Protein AF-X1P7B2-F1 (afdb_monomer_lite)

Secondary structure (DSSP, 8-state):
---EEETTEEEE--SSS-TTTT--TT---EEEETTT--EEETTT--EE-HHHHHHHTT--HHHH-SS-----S---PPPPP-HHHHHHHHHT--HHHHHHHHHTT--HHHHHHTT-EEEEETTEEEEEEEEE-TTS-EEEEEEEE-TT---S--EEEESTTPPP-EE-HHHHHS--SEEEEESSHHHHHHHHTTT--EEEETT-GGG--GGGHHHHTTSSEEEE-----

Sequence (229 aa):
ITFKEQKGELITRCLFNDCDSDSKGNEAHLYFDSETGQYHCKKCGKKGNIITLAKHFGDSTDTVGLYPRNRRGNAQKDPEFNPSLVEECCQNLPDRIRQYLNARGITDPIIEEYRLGWGKFYGRWWITIPIEDIDGNFVFFKLRRDPAVDTKKKKMTYPKGVQAQIYDWQTVQNVAHKLVVCEGELDRLLLMSKGIPAVTSTHGAMSFKKEWVKYLQKWPEVYVGYEQR

Foldseek 3Di:
DCWDDDPQKIFDADPQDNQCVVPPDPDHFWIARNPFQWIARPRPGDTDHPQVVCVVVVHDLVVRDPDNPPPPPPPPPFDDDAPVVLVVFLVAADPVVVVVLVVLQQDPVLCVVQSFGWDADPNRIFTWGFAAALVRGTDWTWTADDPVDDDPDGIDIPPPPDAKHKGCSVLLQVEDAEEEEEFDDSVCSNCVSVVHHYIYISVGDVSDDPVCVVSVVSHNYYHYDDDDD

Structure (mmCIF, N/CA/C/O backbone):
data_AF-X1P7B2-F1
#
_entry.id   AF-X1P7B2-F1
#
loop_
_atom_site.group_PDB
_atom_site.id
_atom_site.type_symbol
_atom_site.label_atom_id
_atom_site.label_alt_id
_atom_site.label_comp_id
_atom_site.label_asym_id
_atom_site.label_entity_id
_atom_site.label_seq_id
_atom_site.pdbx_PDB_ins_code
_atom_site.Cartn_x
_atom_site.Cartn_y
_atom_site.Cartn_z
_atom_site.occupancy
_atom_site.B_iso_or_equiv
_atom_site.auth_seq_id
_atom_site.auth_comp_id
_atom_site.auth_asym_id
_atom_site.auth_atom_id
_atom_site.pdbx_PDB_model_num
ATOM 1 N N . ILE A 1 1 ? 50.575 0.324 -25.317 1.00 61.97 1 ILE A N 1
ATOM 2 C CA . ILE A 1 1 ? 49.895 -0.836 -25.944 1.00 61.97 1 ILE A CA 1
ATOM 3 C C . ILE A 1 1 ? 48.712 -0.370 -26.767 1.00 61.97 1 ILE A C 1
ATOM 5 O O . ILE A 1 1 ? 48.111 0.631 -26.392 1.00 61.97 1 ILE A O 1
ATOM 9 N N . THR A 1 2 ? 48.373 -1.086 -27.839 1.00 69.69 2 THR A N 1
ATOM 10 C CA . THR A 1 2 ? 47.081 -0.916 -28.526 1.00 69.69 2 THR A CA 1
ATOM 11 C C . THR A 1 2 ? 45.971 -1.559 -27.685 1.00 69.69 2 THR A C 1
ATOM 13 O O . THR A 1 2 ? 45.001 -0.900 -27.326 1.00 69.69 2 THR A O 1
ATOM 16 N N . PHE A 1 3 ? 46.176 -2.810 -27.264 1.00 82.12 3 PHE A N 1
ATOM 17 C CA . PHE A 1 3 ? 45.427 -3.504 -26.212 1.00 82.12 3 PHE A CA 1
ATOM 18 C C . PHE A 1 3 ? 46.213 -4.751 -25.760 1.00 82.12 3 PHE A C 1
ATOM 20 O O . PHE A 1 3 ? 47.212 -5.115 -26.385 1.00 82.12 3 PHE A O 1
ATOM 27 N N . LYS A 1 4 ? 45.786 -5.386 -24.667 1.00 88.25 4 LYS A N 1
ATOM 28 C CA . LYS A 1 4 ? 46.293 -6.664 -24.152 1.00 88.25 4 LYS A CA 1
ATOM 29 C C . LYS A 1 4 ? 45.117 -7.510 -23.680 1.00 88.25 4 LYS A C 1
ATOM 31 O O . LYS A 1 4 ? 44.265 -7.000 -22.967 1.00 88.25 4 LYS A O 1
ATOM 36 N N . GLU A 1 5 ? 45.110 -8.797 -23.996 1.00 88.56 5 GLU A N 1
ATOM 37 C CA . GLU A 1 5 ? 44.146 -9.744 -23.429 1.00 88.56 5 GLU A CA 1
ATOM 38 C C . GLU A 1 5 ? 44.761 -10.514 -22.263 1.00 88.56 5 GLU A C 1
ATOM 40 O O . GLU A 1 5 ? 45.897 -10.993 -22.333 1.00 88.56 5 GLU A O 1
ATOM 45 N N . GLN A 1 6 ? 44.026 -10.620 -21.159 1.00 86.00 6 GLN A N 1
ATOM 46 C CA . GLN A 1 6 ? 44.450 -11.374 -19.990 1.00 86.00 6 GLN A CA 1
ATOM 47 C C . GLN A 1 6 ? 43.233 -11.872 -19.208 1.00 86.00 6 GLN A C 1
ATOM 49 O O . GLN A 1 6 ? 42.424 -11.076 -18.757 1.00 86.00 6 GLN A O 1
ATOM 54 N N . LYS A 1 7 ? 43.130 -13.193 -18.997 1.00 83.81 7 LYS A N 1
ATOM 55 C CA . LYS A 1 7 ? 42.098 -13.829 -18.147 1.00 83.81 7 LYS A CA 1
ATOM 56 C C . LYS A 1 7 ? 40.647 -13.425 -18.485 1.00 83.81 7 LYS A C 1
ATOM 58 O O . LYS A 1 7 ? 39.846 -13.224 -17.582 1.00 83.81 7 LYS A O 1
ATOM 63 N N . GLY A 1 8 ? 40.311 -13.318 -19.772 1.00 84.69 8 GLY A N 1
ATOM 64 C CA . GLY A 1 8 ? 38.965 -12.913 -20.202 1.00 84.69 8 GLY A CA 1
ATOM 65 C C . GLY A 1 8 ? 38.701 -11.407 -20.095 1.00 84.69 8 GLY A C 1
ATOM 66 O O . GLY A 1 8 ? 37.565 -10.974 -20.275 1.00 84.69 8 GLY A O 1
ATOM 67 N N . GLU A 1 9 ? 39.735 -10.604 -19.847 1.00 88.81 9 GLU A N 1
ATOM 68 C CA . GLU A 1 9 ? 39.664 -9.148 -19.881 1.00 88.81 9 GLU A CA 1
ATOM 69 C C . GLU A 1 9 ? 40.538 -8.578 -21.005 1.00 88.81 9 GLU A C 1
ATOM 71 O O . GLU A 1 9 ? 41.667 -9.016 -21.240 1.00 88.81 9 GLU A O 1
ATOM 76 N N . LEU A 1 10 ? 40.012 -7.560 -21.679 1.00 91.62 10 LEU A N 1
ATOM 77 C CA . LEU A 1 10 ? 40.699 -6.705 -22.638 1.00 91.62 10 LEU A CA 1
ATOM 78 C C . LEU A 1 10 ? 41.180 -5.443 -21.913 1.00 91.62 10 LEU A C 1
ATOM 80 O O . LEU A 1 10 ? 40.387 -4.672 -21.382 1.00 91.62 10 LEU A O 1
ATOM 84 N N . ILE A 1 11 ? 42.487 -5.216 -21.887 1.00 92.12 11 ILE A N 1
ATOM 85 C CA . ILE A 1 11 ? 43.132 -4.104 -21.188 1.00 92.12 11 ILE A CA 1
ATOM 86 C C . ILE A 1 11 ? 43.670 -3.121 -22.227 1.00 92.12 11 ILE A C 1
ATOM 88 O O . ILE A 1 11 ? 44.448 -3.490 -23.107 1.00 92.12 11 ILE A O 1
ATOM 92 N N . THR A 1 12 ? 43.280 -1.856 -22.131 1.00 91.50 12 THR A N 1
ATOM 93 C CA . THR A 1 12 ? 43.718 -0.791 -23.040 1.00 91.50 12 THR A CA 1
ATOM 94 C C . THR A 1 12 ? 43.927 0.524 -22.290 1.00 91.50 12 THR A C 1
ATOM 96 O O . THR A 1 12 ? 43.669 0.624 -21.086 1.00 91.50 12 THR A O 1
ATOM 99 N N . ARG A 1 13 ? 44.448 1.531 -22.994 1.00 91.31 13 ARG A N 1
ATOM 100 C CA . ARG A 1 13 ? 44.582 2.892 -22.471 1.00 91.31 13 ARG A CA 1
ATOM 101 C C . ARG A 1 13 ? 43.206 3.488 -22.203 1.00 91.31 13 ARG A C 1
ATOM 103 O O . ARG A 1 13 ? 42.228 3.192 -22.885 1.00 91.31 13 ARG A O 1
ATOM 110 N N . CYS A 1 14 ? 43.130 4.339 -21.197 1.00 90.75 14 CYS A N 1
ATOM 111 C CA . CYS A 1 14 ? 41.921 5.037 -20.829 1.00 90.75 14 CYS A CA 1
ATOM 112 C C . CYS A 1 14 ? 41.440 5.926 -21.976 1.00 90.75 14 CYS A C 1
ATOM 114 O O . CYS A 1 14 ? 42.179 6.742 -22.515 1.00 90.75 14 CYS A O 1
ATOM 116 N N . LEU A 1 15 ? 40.162 5.772 -22.308 1.00 89.81 15 LEU A N 1
ATOM 117 C CA . LEU A 1 15 ? 39.491 6.512 -23.376 1.00 89.81 15 LEU A CA 1
ATOM 118 C C . LEU A 1 15 ? 38.769 7.770 -22.861 1.00 89.81 15 LEU A C 1
ATOM 120 O O . LEU A 1 15 ? 38.163 8.505 -23.636 1.00 89.81 15 LEU A O 1
ATOM 124 N N . PHE A 1 16 ? 38.787 7.997 -21.543 1.00 88.94 16 PHE A N 1
ATOM 125 C CA . PHE A 1 16 ? 37.983 9.031 -20.882 1.00 88.94 16 PHE A CA 1
ATOM 126 C C . PHE A 1 16 ? 38.806 10.204 -20.370 1.00 88.94 16 PHE A C 1
ATOM 128 O O . PHE A 1 16 ? 38.321 11.326 -20.372 1.00 88.94 16 PHE A O 1
ATOM 135 N N . ASN A 1 17 ? 40.008 9.920 -19.880 1.00 85.50 17 ASN A N 1
ATOM 136 C CA . ASN A 1 17 ? 40.918 10.866 -19.250 1.00 85.50 17 ASN A CA 1
ATOM 137 C C . ASN A 1 17 ? 42.349 10.435 -19.573 1.00 85.50 17 ASN A C 1
ATOM 139 O O . ASN A 1 17 ? 42.584 9.275 -19.913 1.00 85.50 17 ASN A O 1
ATOM 143 N N . ASP A 1 18 ? 43.302 11.334 -19.359 1.00 85.31 18 ASP A N 1
ATOM 144 C CA . ASP A 1 18 ? 44.727 11.070 -19.548 1.00 85.31 18 ASP A CA 1
ATOM 145 C C . ASP A 1 18 ? 45.326 10.267 -18.377 1.00 85.31 18 ASP A C 1
ATOM 147 O O . ASP A 1 18 ? 46.169 10.723 -17.611 1.00 85.31 18 ASP A O 1
ATOM 151 N N . CYS A 1 19 ? 44.791 9.065 -18.158 1.00 84.81 19 CYS A N 1
ATOM 152 C CA . CYS A 1 19 ? 45.170 8.203 -17.041 1.00 84.81 19 CYS A CA 1
ATOM 153 C C . CYS A 1 19 ? 46.484 7.460 -17.266 1.00 84.81 19 CYS A C 1
ATOM 155 O O . CYS A 1 19 ? 47.052 6.966 -16.298 1.00 84.81 19 CYS A O 1
ATOM 157 N N . ASP A 1 20 ? 46.947 7.354 -18.505 1.00 82.94 20 ASP A N 1
ATOM 158 C CA . ASP A 1 20 ? 48.095 6.521 -18.857 1.00 82.94 20 ASP A CA 1
ATOM 159 C C . ASP A 1 20 ? 49.298 7.348 -19.346 1.00 82.94 20 ASP A C 1
ATOM 161 O O . ASP A 1 20 ? 50.223 6.793 -19.939 1.00 82.94 20 ASP A O 1
ATOM 165 N N . SER A 1 21 ? 49.309 8.664 -19.100 1.00 79.19 21 SER A N 1
ATOM 166 C CA . SER A 1 21 ? 50.414 9.565 -19.468 1.00 79.19 21 SER A CA 1
ATOM 167 C C . SER A 1 21 ? 51.710 9.309 -18.702 1.00 79.19 21 SER A C 1
ATOM 169 O O . SER A 1 21 ? 52.795 9.556 -19.219 1.00 79.19 21 SER A O 1
ATOM 171 N N . ASP A 1 22 ? 51.606 8.766 -17.493 1.00 81.88 22 ASP A N 1
ATOM 172 C CA . ASP A 1 22 ? 52.710 8.367 -16.614 1.00 81.88 22 ASP A CA 1
ATOM 173 C C . ASP A 1 22 ? 53.005 6.853 -16.654 1.00 81.88 22 ASP A C 1
ATOM 175 O O . ASP A 1 22 ? 53.878 6.371 -15.930 1.00 81.88 22 ASP A O 1
ATOM 179 N N . SER A 1 23 ? 52.282 6.090 -17.480 1.00 80.50 23 SER A N 1
ATOM 180 C CA . SER A 1 23 ? 52.381 4.626 -17.524 1.00 80.50 23 SER A CA 1
ATOM 181 C C . SER A 1 23 ? 53.644 4.160 -18.247 1.00 80.50 23 SER A C 1
ATOM 183 O O . SER A 1 23 ? 54.010 4.696 -19.298 1.00 80.50 23 SER A O 1
ATOM 185 N N . LYS A 1 24 ? 54.315 3.130 -17.712 1.00 78.31 24 LYS A N 1
ATOM 186 C CA . LYS A 1 24 ? 55.570 2.605 -18.274 1.00 78.31 24 LYS A CA 1
ATOM 187 C C . LYS A 1 24 ? 55.343 1.289 -19.015 1.00 78.31 24 LYS A C 1
ATOM 189 O O . LYS A 1 24 ? 54.631 0.394 -18.567 1.00 78.31 24 LYS A O 1
ATOM 194 N N . GLY A 1 25 ? 55.990 1.147 -20.171 1.00 76.38 25 GLY A N 1
ATOM 195 C CA . GLY A 1 25 ? 55.941 -0.080 -20.967 1.00 76.38 25 GLY A CA 1
ATOM 196 C C . GLY A 1 25 ? 54.523 -0.440 -21.422 1.00 76.38 25 GLY A C 1
ATOM 197 O O . GLY A 1 25 ? 53.930 0.266 -22.241 1.00 76.38 25 GLY A O 1
ATOM 198 N N . ASN A 1 26 ? 53.996 -1.555 -20.907 1.00 73.44 26 ASN A N 1
ATOM 199 C CA . ASN A 1 26 ? 52.699 -2.108 -21.309 1.00 73.44 26 ASN A CA 1
ATOM 200 C C . ASN A 1 26 ? 51.571 -1.910 -20.285 1.00 73.44 26 ASN A C 1
ATOM 202 O O . ASN A 1 26 ? 50.532 -2.565 -20.380 1.00 73.44 26 ASN A O 1
ATOM 206 N N . GLU A 1 27 ? 51.770 -1.026 -19.314 1.00 81.50 27 GLU A N 1
ATOM 207 C CA . GLU A 1 27 ? 50.758 -0.669 -18.325 1.00 81.50 27 GLU A CA 1
ATOM 208 C C . GLU A 1 27 ? 49.596 0.092 -18.969 1.00 81.50 27 GLU A C 1
ATOM 210 O O . GLU A 1 27 ? 49.793 0.990 -19.793 1.00 81.50 27 GLU A O 1
ATOM 215 N N . ALA A 1 28 ? 48.377 -0.300 -18.604 1.00 88.12 28 ALA A N 1
ATOM 216 C CA . ALA A 1 28 ? 47.167 0.431 -18.931 1.00 88.12 28 ALA A CA 1
ATOM 217 C C . ALA A 1 28 ? 46.062 0.105 -17.918 1.00 88.12 28 ALA A C 1
ATOM 219 O O . ALA A 1 28 ? 46.037 -0.990 -17.351 1.00 88.12 28 ALA A O 1
ATOM 220 N N . HIS A 1 29 ? 45.157 1.056 -17.683 1.00 90.12 29 HIS A N 1
ATOM 221 C CA . HIS A 1 29 ? 44.238 0.994 -16.541 1.00 90.12 29 HIS A CA 1
ATOM 222 C C . HIS A 1 29 ? 42.763 0.813 -16.906 1.00 90.12 29 HIS A C 1
ATOM 224 O O . HIS A 1 29 ? 41.930 0.797 -15.996 1.00 90.12 29 HIS A O 1
ATOM 230 N N . LEU A 1 30 ? 42.409 0.726 -18.193 1.00 92.69 30 LEU A N 1
ATOM 231 C CA . LEU A 1 30 ? 41.036 0.505 -18.644 1.00 92.69 30 LEU A CA 1
ATOM 232 C C . LEU A 1 30 ? 40.828 -0.962 -19.018 1.00 92.69 30 LEU A C 1
ATOM 234 O O . LEU A 1 30 ? 41.402 -1.456 -19.983 1.00 92.69 30 LEU A O 1
ATOM 238 N N . TYR A 1 31 ? 39.975 -1.627 -18.246 1.00 93.44 31 TYR A N 1
ATOM 239 C CA . TYR A 1 31 ? 39.647 -3.040 -18.388 1.00 93.44 31 TYR A CA 1
ATOM 240 C C . TYR A 1 31 ? 38.270 -3.180 -19.020 1.00 93.44 31 TYR A C 1
ATOM 242 O O . TYR A 1 31 ? 37.357 -2.441 -18.648 1.00 93.44 31 TYR A O 1
ATOM 250 N N . PHE A 1 32 ? 38.128 -4.135 -19.927 1.00 93.38 32 PHE A N 1
ATOM 251 C CA . PHE A 1 32 ? 36.892 -4.558 -20.566 1.00 93.38 32 PHE A CA 1
ATOM 252 C C . PHE A 1 32 ? 36.681 -6.042 -20.304 1.00 93.38 32 PHE A C 1
ATOM 254 O O . PHE A 1 32 ? 37.565 -6.847 -20.570 1.00 93.38 32 PHE A O 1
ATOM 261 N N . ASP A 1 33 ? 35.502 -6.412 -19.835 1.00 91.31 33 ASP A N 1
ATOM 262 C CA . ASP A 1 33 ? 35.084 -7.803 -19.739 1.00 91.31 33 ASP A CA 1
ATOM 263 C C . ASP A 1 33 ? 34.741 -8.332 -21.143 1.00 91.31 33 ASP A C 1
ATOM 265 O O . ASP A 1 33 ? 33.925 -7.735 -21.854 1.00 91.31 33 ASP A O 1
ATOM 269 N N . SER A 1 34 ? 35.394 -9.420 -21.562 1.00 85.50 34 SER A N 1
ATOM 270 C CA . SER A 1 34 ? 35.278 -9.944 -22.932 1.00 85.50 34 SER A CA 1
ATOM 271 C C . SER A 1 34 ? 33.913 -10.563 -23.253 1.00 85.50 34 SER A C 1
ATOM 273 O O . SER A 1 34 ? 33.538 -10.609 -24.423 1.00 85.50 34 SER A O 1
ATOM 275 N N . GLU A 1 35 ? 33.143 -10.988 -22.245 1.00 80.50 35 GLU A N 1
ATOM 276 C CA . GLU A 1 35 ? 31.819 -11.591 -22.444 1.00 80.50 35 GLU A CA 1
ATOM 277 C C . GLU A 1 35 ? 30.699 -10.546 -22.416 1.00 80.50 35 GLU A C 1
ATOM 279 O O . GLU A 1 35 ? 29.768 -10.570 -23.222 1.00 80.50 35 GLU A O 1
ATOM 284 N N . THR A 1 36 ? 30.765 -9.613 -21.469 1.00 82.69 36 THR A N 1
ATOM 285 C CA . THR A 1 36 ? 29.685 -8.662 -21.181 1.00 82.69 36 THR A CA 1
ATOM 286 C C . THR A 1 36 ? 29.909 -7.283 -21.797 1.00 82.69 36 THR A C 1
ATOM 288 O O . THR A 1 36 ? 28.974 -6.476 -21.842 1.00 82.69 36 THR A O 1
ATOM 291 N N . GLY A 1 37 ? 31.134 -6.976 -22.241 1.00 85.62 37 GLY A N 1
ATOM 292 C CA . GLY A 1 37 ? 31.516 -5.663 -22.767 1.00 85.62 37 GLY A CA 1
ATOM 293 C C . GLY A 1 37 ? 31.439 -4.541 -21.726 1.00 85.62 37 GLY A C 1
ATOM 294 O O . GLY A 1 37 ? 31.363 -3.361 -22.085 1.00 85.62 37 GLY A O 1
ATOM 295 N N . GLN A 1 38 ? 31.389 -4.886 -20.435 1.00 91.56 38 GLN A N 1
ATOM 296 C CA . GLN A 1 38 ? 31.468 -3.918 -19.347 1.00 91.56 38 GLN A CA 1
ATOM 297 C C . GLN A 1 38 ? 32.897 -3.413 -19.217 1.00 91.56 38 GLN A C 1
ATOM 299 O O . GLN A 1 38 ? 33.834 -4.199 -19.294 1.00 91.56 38 GLN A O 1
ATOM 304 N N . TYR A 1 39 ? 33.065 -2.114 -18.989 1.00 94.38 39 TYR A N 1
ATOM 305 C CA . TYR A 1 39 ? 34.381 -1.522 -18.803 1.00 94.38 39 TYR A CA 1
ATOM 306 C C . TYR A 1 39 ? 34.527 -0.849 -17.449 1.00 94.38 39 TYR A C 1
ATOM 308 O O . TYR A 1 39 ? 33.561 -0.336 -16.874 1.00 94.38 39 TYR A O 1
ATOM 316 N N . HIS A 1 40 ? 35.763 -0.789 -16.966 1.00 95.19 40 HIS A N 1
ATOM 317 C CA . HIS A 1 40 ? 36.136 -0.050 -15.772 1.00 95.19 40 HIS A CA 1
ATOM 318 C C . HIS A 1 40 ? 37.590 0.424 -15.862 1.00 95.19 40 HIS A C 1
ATOM 320 O O . HIS A 1 40 ? 38.518 -0.380 -15.916 1.00 95.19 40 HIS A O 1
ATOM 326 N N . CYS A 1 41 ? 37.795 1.741 -15.824 1.00 93.88 41 CYS A N 1
ATOM 327 C CA . CYS A 1 41 ? 39.109 2.321 -15.593 1.00 93.88 41 CYS A CA 1
ATOM 328 C C . CYS A 1 41 ? 39.417 2.352 -14.096 1.00 93.88 41 CYS A C 1
ATOM 330 O O . CYS A 1 41 ? 38.753 3.061 -13.340 1.00 93.88 41 CYS A O 1
ATOM 332 N N . LYS A 1 42 ? 40.456 1.636 -13.666 1.00 91.75 42 LYS A N 1
ATOM 333 C CA . LYS A 1 42 ? 40.853 1.558 -12.252 1.00 91.75 42 LYS A CA 1
ATOM 334 C C . LYS A 1 42 ? 41.539 2.823 -11.729 1.00 91.75 42 LYS A C 1
ATOM 336 O O . LYS A 1 42 ? 41.659 2.963 -10.519 1.00 91.75 42 LYS A O 1
ATOM 341 N N . LYS A 1 43 ? 41.947 3.747 -12.610 1.00 89.19 43 LYS A N 1
ATOM 342 C CA . LYS A 1 43 ? 42.588 5.016 -12.225 1.00 89.19 43 LYS A CA 1
ATOM 343 C C . LYS A 1 43 ? 41.585 6.158 -12.050 1.00 89.19 43 LYS A C 1
ATOM 345 O O . LYS A 1 43 ? 41.532 6.759 -10.986 1.00 89.19 43 LYS A O 1
ATOM 350 N N . CYS A 1 44 ? 40.749 6.445 -13.055 1.00 90.31 44 CYS A N 1
ATOM 351 C CA . CYS A 1 44 ? 39.738 7.512 -12.951 1.00 90.31 44 CYS A CA 1
ATOM 352 C C . CYS A 1 44 ? 38.358 7.046 -12.464 1.00 90.31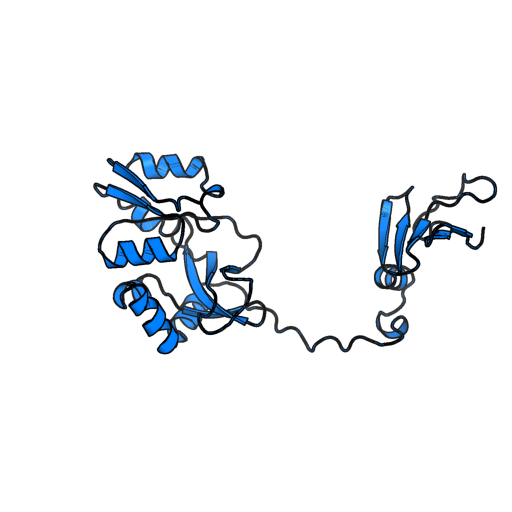 44 CYS A C 1
ATOM 354 O O . CYS A 1 44 ? 37.458 7.869 -12.311 1.00 90.31 44 CYS A O 1
ATOM 356 N N . GLY A 1 45 ? 38.147 5.740 -12.281 1.00 89.31 45 GLY A N 1
ATOM 357 C CA . GLY A 1 45 ? 36.886 5.172 -11.791 1.00 89.31 45 GLY A CA 1
ATOM 358 C C . GLY A 1 45 ? 35.730 5.178 -12.798 1.00 89.31 45 GLY A C 1
ATOM 359 O O . GLY A 1 45 ? 34.624 4.744 -12.467 1.00 89.31 45 GLY A O 1
ATOM 360 N N . LYS A 1 46 ? 35.946 5.650 -14.035 1.00 91.75 46 LYS A N 1
ATOM 361 C CA . LYS A 1 46 ? 34.933 5.589 -15.098 1.00 91.75 46 LYS A CA 1
ATOM 362 C C . LYS A 1 46 ? 34.605 4.131 -15.407 1.00 91.75 46 LYS A C 1
ATOM 364 O O . LYS A 1 46 ? 35.497 3.331 -15.673 1.00 91.75 46 LYS A O 1
ATOM 369 N N . LYS A 1 47 ? 33.317 3.802 -15.394 1.00 94.44 47 LYS A N 1
ATOM 370 C CA . LYS A 1 47 ? 32.796 2.455 -15.635 1.00 94.44 47 LYS A CA 1
ATOM 371 C C . LYS A 1 47 ? 31.501 2.509 -16.431 1.00 94.44 47 LYS A C 1
ATOM 373 O O . LYS A 1 47 ? 30.784 3.507 -16.357 1.00 94.44 47 LYS A O 1
ATOM 378 N N . GLY A 1 48 ? 31.199 1.448 -17.165 1.00 91.12 48 GLY A N 1
ATOM 379 C CA . GLY A 1 48 ? 30.025 1.399 -18.025 1.00 91.12 48 GLY A CA 1
ATOM 380 C C . GLY A 1 48 ? 29.965 0.131 -18.864 1.00 91.12 48 GLY A C 1
ATOM 381 O O . GLY A 1 48 ? 30.535 -0.890 -18.499 1.00 91.12 48 GLY A O 1
ATOM 382 N N . ASN A 1 49 ? 29.253 0.195 -19.981 1.00 88.88 49 ASN A N 1
ATOM 383 C CA . ASN A 1 49 ? 29.154 -0.881 -20.964 1.00 88.88 49 ASN A CA 1
ATOM 384 C C . ASN A 1 49 ? 29.407 -0.334 -22.375 1.00 88.88 49 ASN A C 1
ATOM 386 O O . ASN A 1 49 ? 29.567 0.872 -22.565 1.00 88.88 49 ASN A O 1
ATOM 390 N N . ILE A 1 50 ? 29.406 -1.208 -23.378 1.00 85.94 50 ILE A N 1
ATOM 391 C CA . ILE A 1 50 ? 29.689 -0.808 -24.761 1.00 85.94 50 ILE A CA 1
ATOM 392 C C . ILE A 1 50 ? 28.754 0.299 -25.288 1.00 85.94 50 ILE A C 1
ATOM 394 O O . ILE A 1 50 ? 29.177 1.146 -26.067 1.00 85.94 50 ILE A O 1
ATOM 398 N N . ILE A 1 51 ? 27.511 0.377 -24.793 1.00 83.62 51 ILE A N 1
ATOM 399 C CA . ILE A 1 51 ? 26.554 1.430 -25.172 1.00 83.62 51 ILE A CA 1
ATOM 400 C C . ILE A 1 51 ? 26.960 2.780 -24.574 1.00 83.62 51 ILE A C 1
ATOM 402 O O . ILE A 1 51 ? 26.858 3.812 -25.235 1.00 83.62 51 ILE A O 1
ATOM 406 N N . THR A 1 52 ? 27.396 2.809 -23.312 1.00 86.31 52 THR A N 1
ATOM 407 C CA . THR A 1 52 ? 27.866 4.061 -22.703 1.00 86.31 52 THR A CA 1
ATOM 408 C C . THR A 1 52 ? 29.187 4.517 -23.312 1.00 86.31 52 THR A C 1
ATOM 410 O O . THR A 1 52 ? 29.414 5.720 -23.391 1.00 86.31 52 THR A O 1
ATOM 413 N N . LEU A 1 53 ? 30.023 3.582 -23.777 1.00 87.75 53 LEU A N 1
ATOM 414 C CA . LEU A 1 53 ? 31.243 3.899 -24.516 1.00 87.75 53 LEU A CA 1
ATOM 415 C C . LEU A 1 53 ? 30.938 4.503 -25.893 1.00 87.75 53 LEU A C 1
ATOM 417 O O . LEU A 1 53 ? 31.477 5.551 -26.219 1.00 87.75 53 LEU A O 1
ATOM 421 N N . ALA A 1 54 ? 30.032 3.898 -26.663 1.00 84.81 54 ALA A N 1
ATOM 422 C CA . ALA A 1 54 ? 29.570 4.435 -27.944 1.00 84.81 54 ALA A CA 1
ATOM 423 C C . ALA A 1 54 ? 29.095 5.891 -27.826 1.00 84.81 54 ALA A C 1
ATOM 425 O O . ALA A 1 54 ? 29.557 6.775 -28.541 1.00 84.81 54 ALA A O 1
ATOM 426 N N . LYS A 1 55 ? 28.244 6.171 -26.831 1.00 83.06 55 LYS A N 1
ATOM 427 C CA . LYS A 1 55 ? 27.777 7.538 -26.558 1.00 83.06 55 LYS A CA 1
ATOM 428 C C . LYS A 1 55 ? 28.910 8.510 -26.238 1.00 83.06 55 LYS A C 1
ATOM 430 O O . LYS A 1 55 ? 28.813 9.676 -26.599 1.00 83.06 55 LYS A O 1
ATOM 435 N N . HIS A 1 56 ? 29.954 8.051 -25.546 1.00 86.19 56 HIS A N 1
ATOM 436 C CA . HIS A 1 56 ? 31.131 8.870 -25.241 1.00 86.19 56 HIS A CA 1
ATOM 437 C C . HIS A 1 56 ? 31.882 9.286 -26.514 1.00 86.19 56 HIS A C 1
ATOM 439 O O . HIS A 1 56 ? 32.381 10.403 -26.575 1.00 86.19 56 HIS A O 1
ATOM 445 N N . PHE A 1 57 ? 31.891 8.439 -27.545 1.00 84.44 57 PHE A N 1
ATOM 446 C CA . PHE A 1 57 ? 32.474 8.750 -28.856 1.00 84.44 57 PHE A CA 1
ATOM 447 C C . PHE A 1 57 ? 31.519 9.458 -29.828 1.00 84.44 57 PHE A C 1
ATOM 449 O O . PHE A 1 57 ? 31.913 9.778 -30.945 1.00 84.44 57 PHE A O 1
ATOM 456 N N . GLY A 1 58 ? 30.287 9.750 -29.404 1.00 80.62 58 GLY A N 1
ATOM 457 C CA . GLY A 1 58 ? 29.278 10.392 -30.249 1.00 80.62 58 GLY A CA 1
ATOM 458 C C . GLY A 1 58 ? 28.511 9.430 -31.158 1.00 80.62 58 GLY A C 1
ATOM 459 O O . GLY A 1 58 ? 27.726 9.888 -31.987 1.00 80.62 58 GLY A O 1
ATOM 460 N N . ASP A 1 59 ? 28.676 8.116 -30.987 1.00 80.94 59 ASP A N 1
ATOM 461 C CA . ASP A 1 59 ? 27.926 7.118 -31.744 1.00 80.94 59 ASP A CA 1
ATOM 462 C C . ASP A 1 59 ? 26.471 7.019 -31.262 1.00 80.94 59 ASP A C 1
ATOM 464 O O . ASP A 1 59 ? 26.162 7.066 -30.061 1.00 80.94 59 ASP A O 1
ATOM 468 N N . SER A 1 60 ? 25.556 6.820 -32.213 1.00 69.12 60 SER A N 1
ATOM 469 C CA . SER A 1 60 ? 24.166 6.487 -31.902 1.00 69.12 60 SER A CA 1
ATOM 470 C C . SER A 1 60 ? 24.061 5.051 -31.382 1.00 69.12 60 SER A C 1
ATOM 472 O O . SER A 1 60 ? 24.766 4.143 -31.813 1.00 69.12 60 SER A O 1
ATOM 474 N N . THR A 1 61 ? 23.098 4.795 -30.494 1.00 63.47 61 THR A N 1
ATOM 475 C CA . THR A 1 61 ? 22.774 3.424 -30.067 1.00 63.47 61 THR A CA 1
ATOM 476 C C . THR A 1 61 ? 22.322 2.528 -31.221 1.00 63.47 61 THR A C 1
ATOM 478 O O . THR A 1 61 ? 22.349 1.306 -31.087 1.00 63.47 61 THR A O 1
ATOM 481 N N . ASP A 1 62 ? 21.908 3.139 -32.330 1.00 58.66 62 ASP A N 1
ATOM 482 C CA . ASP A 1 62 ? 21.376 2.461 -33.508 1.00 58.66 62 ASP A CA 1
ATOM 483 C C . ASP A 1 62 ? 22.490 1.928 -34.428 1.00 58.66 62 ASP A C 1
ATOM 485 O O . ASP A 1 62 ? 22.242 1.005 -35.196 1.00 58.66 62 ASP A O 1
ATOM 489 N N . THR A 1 63 ? 23.721 2.451 -34.324 1.00 57.66 63 THR A N 1
ATOM 490 C CA . THR A 1 63 ? 24.871 2.035 -35.155 1.00 57.66 63 THR A CA 1
ATOM 491 C C . THR A 1 63 ? 25.735 0.952 -34.505 1.00 57.66 63 THR A C 1
ATOM 493 O O . THR A 1 63 ? 26.482 0.268 -35.196 1.00 57.66 63 THR A O 1
ATOM 496 N N . VAL A 1 64 ? 25.632 0.769 -33.184 1.00 59.38 64 VAL A N 1
ATOM 497 C CA . VAL A 1 64 ? 26.535 -0.099 -32.394 1.00 59.38 64 VAL A CA 1
ATOM 498 C C . VAL A 1 64 ? 25.916 -1.473 -32.102 1.00 59.38 64 VAL A C 1
ATOM 500 O O . VAL A 1 64 ? 26.614 -2.433 -31.778 1.00 59.38 64 VAL A O 1
ATOM 503 N N . GLY A 1 65 ? 24.593 -1.607 -32.216 1.00 60.03 65 GLY A N 1
ATOM 504 C CA . GLY A 1 65 ? 23.910 -2.882 -32.019 1.00 60.03 65 GLY A CA 1
ATOM 505 C C . GLY A 1 65 ? 23.902 -3.735 -33.288 1.00 60.03 65 GLY A C 1
ATOM 506 O O . GLY A 1 65 ? 23.146 -3.431 -34.200 1.00 60.03 65 GLY A O 1
ATOM 507 N N . LEU A 1 66 ? 24.629 -4.862 -33.304 1.00 56.28 66 LEU A N 1
ATOM 508 C CA . LEU A 1 66 ? 24.513 -5.904 -34.352 1.00 56.28 66 LEU A CA 1
ATOM 509 C C . LEU A 1 66 ? 23.074 -6.435 -34.504 1.00 56.28 66 LEU A C 1
ATOM 511 O O . LEU A 1 66 ? 22.674 -6.897 -35.567 1.00 56.28 66 LEU A O 1
ATOM 515 N N . TYR A 1 67 ? 22.294 -6.326 -33.428 1.00 54.62 67 TYR A N 1
ATOM 516 C CA . TYR A 1 67 ? 20.852 -6.513 -33.403 1.00 54.62 67 TYR A CA 1
ATOM 517 C C . TYR A 1 67 ? 20.269 -5.342 -32.613 1.00 54.62 67 TYR A C 1
ATOM 519 O O . TYR A 1 67 ? 20.314 -5.378 -31.374 1.00 54.62 67 TYR A O 1
ATOM 527 N N . PRO A 1 68 ? 19.766 -4.276 -33.260 1.00 48.84 68 PRO A N 1
ATOM 528 C CA . PRO A 1 68 ? 19.069 -3.230 -32.535 1.00 48.84 68 PRO A CA 1
ATOM 529 C C . PRO A 1 68 ? 17.921 -3.905 -31.789 1.00 48.84 68 PRO A C 1
ATOM 531 O O . PRO A 1 68 ? 17.012 -4.480 -32.388 1.00 48.84 68 PRO A O 1
ATOM 534 N N . ARG A 1 69 ? 17.979 -3.903 -30.451 1.00 51.50 69 ARG A N 1
ATOM 535 C CA . ARG A 1 69 ? 16.812 -4.272 -29.654 1.00 51.50 69 ARG A CA 1
ATOM 536 C C . ARG A 1 69 ? 15.728 -3.314 -30.107 1.00 51.50 69 ARG A C 1
ATOM 538 O O . ARG A 1 69 ? 15.826 -2.130 -29.788 1.00 51.50 69 ARG A O 1
ATOM 545 N N . A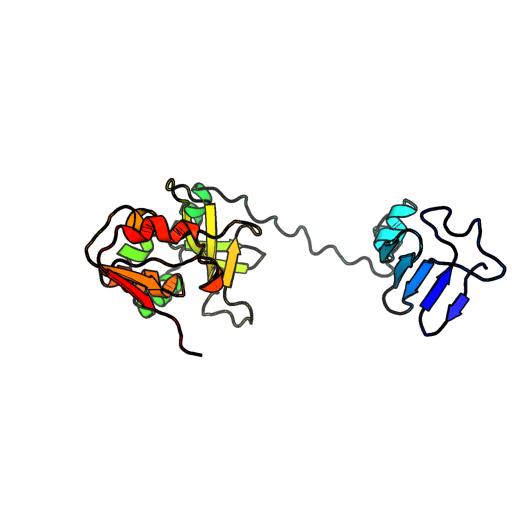SN A 1 70 ? 14.718 -3.825 -30.816 1.00 49.34 70 ASN A N 1
ATOM 546 C CA . ASN A 1 70 ? 13.446 -3.138 -30.965 1.00 49.34 70 ASN A CA 1
ATOM 547 C C . ASN A 1 70 ? 13.120 -2.613 -29.574 1.00 49.34 70 ASN A C 1
ATOM 549 O O . ASN A 1 70 ? 12.906 -3.410 -28.650 1.00 49.34 70 ASN A O 1
ATOM 553 N N . ARG A 1 71 ? 13.214 -1.288 -29.382 1.00 52.12 71 ARG A N 1
ATOM 554 C CA . ARG A 1 71 ? 12.759 -0.662 -28.147 1.00 52.12 71 ARG A CA 1
ATOM 555 C C . ARG A 1 71 ? 11.357 -1.215 -27.992 1.00 52.12 71 ARG A C 1
ATOM 557 O O . ARG A 1 71 ? 10.534 -0.982 -28.873 1.00 52.12 71 ARG A O 1
ATOM 564 N N . ARG A 1 72 ? 11.117 -2.037 -26.960 1.00 49.84 72 ARG A N 1
ATOM 565 C CA . ARG A 1 72 ? 9.753 -2.445 -26.612 1.00 49.84 72 ARG A CA 1
ATOM 566 C C . ARG A 1 72 ? 8.969 -1.142 -26.634 1.00 49.84 72 ARG A C 1
ATOM 568 O O . ARG A 1 72 ? 9.370 -0.223 -25.916 1.00 49.84 72 ARG A O 1
ATOM 575 N N . GLY A 1 73 ? 8.031 -1.034 -27.579 1.00 46.59 73 GLY A N 1
ATOM 576 C CA . GLY A 1 73 ? 7.424 0.238 -27.958 1.00 46.59 73 GLY A CA 1
ATOM 577 C C . GLY A 1 73 ? 7.029 1.003 -26.708 1.00 46.59 73 GLY A C 1
ATOM 578 O O . GLY A 1 73 ? 6.565 0.361 -25.768 1.00 46.59 73 GLY A O 1
ATOM 579 N N . ASN A 1 74 ? 7.333 2.308 -26.686 1.00 43.56 74 ASN A N 1
ATOM 580 C CA . ASN A 1 74 ? 7.039 3.271 -25.621 1.00 43.56 74 ASN A CA 1
ATOM 581 C C . ASN A 1 74 ? 6.431 2.608 -24.384 1.00 43.56 74 ASN A C 1
ATOM 583 O O . ASN A 1 74 ? 5.216 2.421 -24.340 1.00 43.56 74 ASN A O 1
ATOM 587 N N . ALA A 1 75 ? 7.261 2.207 -23.411 1.00 54.94 75 ALA A N 1
ATOM 588 C CA . ALA A 1 75 ? 6.739 1.790 -22.117 1.00 54.94 75 ALA A CA 1
ATOM 589 C C . ALA A 1 75 ? 5.840 2.931 -21.641 1.00 54.94 75 ALA A C 1
ATOM 591 O O . ALA A 1 75 ? 6.338 4.020 -21.359 1.00 54.94 75 ALA A O 1
ATOM 592 N N . GLN A 1 76 ? 4.526 2.703 -21.696 1.00 58.16 76 GLN A N 1
ATOM 593 C CA . GLN A 1 76 ? 3.518 3.694 -21.365 1.00 58.16 76 GLN A CA 1
ATOM 594 C C . GLN A 1 76 ? 3.894 4.204 -19.977 1.00 58.16 76 GLN A C 1
ATOM 596 O O . GLN A 1 76 ? 3.983 3.410 -19.037 1.00 58.16 76 GLN A O 1
ATOM 601 N N . LYS A 1 77 ? 4.297 5.476 -19.896 1.00 72.19 77 LYS A N 1
ATOM 602 C CA . LYS A 1 77 ? 4.802 6.046 -18.650 1.00 72.19 77 LYS A CA 1
ATOM 603 C C . LYS A 1 77 ? 3.657 5.953 -17.647 1.00 72.19 77 LYS A C 1
ATOM 605 O O . LYS A 1 77 ? 2.546 6.362 -17.976 1.00 72.19 77 LYS A O 1
ATOM 610 N N . ASP A 1 78 ? 3.914 5.355 -16.484 1.00 83.56 78 ASP A N 1
ATOM 611 C CA . ASP A 1 78 ? 2.892 5.263 -15.442 1.00 83.56 78 ASP A CA 1
ATOM 612 C C . ASP A 1 78 ? 2.383 6.686 -15.101 1.00 83.56 78 ASP A C 1
ATOM 614 O O . ASP A 1 78 ? 3.182 7.635 -15.136 1.00 83.56 78 ASP A O 1
ATOM 618 N N . PRO A 1 79 ? 1.077 6.858 -14.820 1.00 87.44 79 PRO A N 1
ATOM 619 C CA . PRO A 1 79 ? 0.468 8.175 -14.620 1.00 87.44 79 PRO A CA 1
ATOM 620 C C . PRO A 1 79 ? 1.001 8.846 -13.356 1.00 87.44 79 PRO A C 1
ATOM 622 O O . PRO A 1 79 ? 1.173 8.187 -12.336 1.00 87.44 79 PRO A O 1
ATOM 625 N N . GLU A 1 80 ? 1.243 10.154 -13.376 1.00 91.88 80 GLU A N 1
ATOM 626 C CA . GLU A 1 80 ? 1.645 10.868 -12.159 1.00 91.88 80 GLU A CA 1
ATOM 627 C C . GLU A 1 80 ? 0.620 10.661 -11.032 1.00 91.88 80 GLU A C 1
ATOM 629 O O . GLU A 1 80 ? -0.587 10.669 -11.268 1.00 91.88 80 GLU A O 1
ATOM 634 N N . PHE A 1 81 ? 1.106 10.423 -9.812 1.00 93.44 81 PHE A N 1
ATOM 635 C CA . PHE A 1 81 ? 0.221 10.181 -8.681 1.00 93.44 81 PHE A CA 1
ATOM 636 C C . PHE A 1 81 ? -0.457 11.485 -8.255 1.00 93.44 81 PHE A C 1
ATOM 638 O O . PHE A 1 81 ? 0.216 12.475 -7.982 1.00 93.44 81 PHE A O 1
ATOM 645 N N . ASN A 1 82 ? -1.783 11.466 -8.174 1.00 93.25 82 ASN A N 1
ATOM 646 C CA . ASN A 1 82 ? -2.608 12.576 -7.714 1.00 93.25 82 ASN A CA 1
ATOM 647 C C . ASN A 1 82 ? -3.931 12.039 -7.123 1.00 93.25 82 ASN A C 1
ATOM 649 O O . ASN A 1 82 ? -4.250 10.861 -7.310 1.00 93.25 82 ASN A O 1
ATOM 653 N N . PRO A 1 83 ? -4.724 12.871 -6.426 1.00 92.56 83 PRO A N 1
ATOM 654 C CA . PRO A 1 83 ? -5.999 12.434 -5.858 1.00 92.56 83 PRO A CA 1
ATOM 655 C C . PRO A 1 83 ? -7.013 11.921 -6.891 1.00 92.56 83 PRO A C 1
ATOM 657 O O . PRO A 1 83 ? -7.734 10.972 -6.602 1.00 92.56 83 PRO A O 1
ATOM 660 N N . SER A 1 84 ? -7.055 12.470 -8.112 1.00 95.12 84 SER A N 1
ATOM 661 C CA . SER A 1 84 ? -8.002 11.988 -9.132 1.00 95.12 84 SER A CA 1
ATOM 662 C C . SER A 1 84 ? -7.699 10.560 -9.591 1.00 95.12 84 SER A C 1
ATOM 664 O O . SER A 1 84 ? -8.615 9.818 -9.925 1.00 95.12 84 SER A O 1
ATOM 666 N N . LEU A 1 85 ? -6.432 10.139 -9.539 1.00 96.50 85 LEU A N 1
ATOM 667 C CA . LEU A 1 85 ? -6.029 8.762 -9.813 1.00 96.50 85 LEU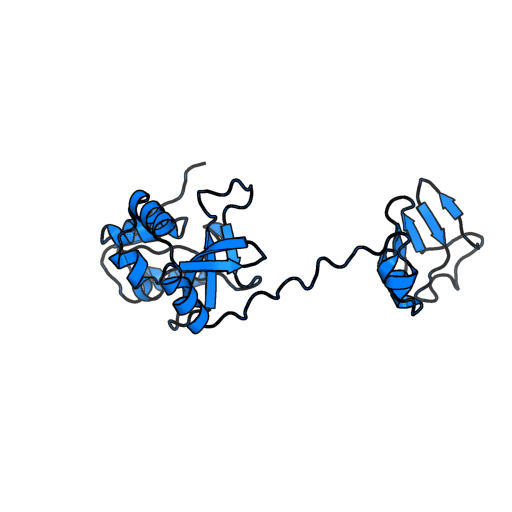 A CA 1
ATOM 668 C C . LEU A 1 85 ? -6.566 7.779 -8.757 1.00 96.50 85 LEU A C 1
ATOM 670 O O . LEU A 1 85 ? -6.813 6.617 -9.076 1.00 96.50 85 LEU A O 1
ATOM 674 N N . VAL A 1 86 ? -6.755 8.224 -7.508 1.00 97.38 86 VAL A N 1
ATOM 675 C CA . VAL A 1 86 ? -7.393 7.418 -6.450 1.00 97.38 86 VAL A CA 1
ATOM 676 C C . VAL A 1 86 ? -8.848 7.148 -6.809 1.00 97.38 86 VAL A C 1
ATOM 678 O O . VAL A 1 86 ? -9.266 5.992 -6.796 1.00 97.38 86 VAL A O 1
ATOM 681 N N . GLU A 1 87 ? -9.582 8.191 -7.193 1.00 96.88 87 GLU A N 1
ATOM 682 C CA . GLU A 1 87 ? -10.983 8.075 -7.609 1.00 96.88 87 GLU A CA 1
ATOM 683 C C . GLU A 1 87 ? -11.131 7.198 -8.857 1.00 96.88 87 GLU A C 1
ATOM 685 O O . GLU A 1 87 ? -11.958 6.288 -8.878 1.00 96.88 87 GLU A O 1
ATOM 690 N N . GLU A 1 88 ? -10.273 7.391 -9.864 1.00 97.19 88 GLU A N 1
ATOM 691 C CA . GLU A 1 88 ? -10.254 6.560 -11.073 1.00 97.19 88 GLU A CA 1
ATOM 692 C C . GLU A 1 88 ? -10.034 5.080 -10.733 1.00 97.19 88 GLU A C 1
ATOM 694 O O . GLU A 1 88 ? -10.749 4.205 -11.223 1.00 97.19 88 GLU A O 1
ATOM 699 N N . CYS A 1 89 ? -9.059 4.770 -9.874 1.00 97.69 89 CYS A N 1
ATOM 700 C CA . CYS A 1 89 ? -8.807 3.389 -9.470 1.00 97.69 89 CYS A CA 1
ATOM 701 C C . CYS A 1 89 ? -9.9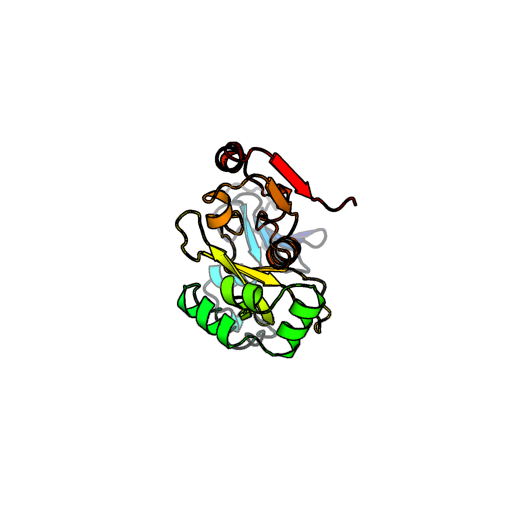83 2.813 -8.670 1.00 97.69 89 CYS A C 1
ATOM 703 O O . CYS A 1 89 ? -10.341 1.655 -8.880 1.00 97.69 89 CYS A O 1
ATOM 705 N N . CYS A 1 90 ? -10.580 3.594 -7.766 1.00 97.19 90 CYS A N 1
ATOM 706 C CA . CYS A 1 90 ? -11.727 3.182 -6.955 1.00 97.19 90 CYS A CA 1
ATOM 707 C C . CYS A 1 90 ? -12.926 2.797 -7.838 1.00 97.19 90 CYS A C 1
ATOM 709 O O . CYS A 1 90 ? -13.475 1.703 -7.705 1.00 97.19 90 CYS A O 1
ATOM 711 N N . GLN A 1 91 ? -13.258 3.639 -8.820 1.00 96.94 91 GLN A N 1
ATOM 712 C CA . GLN A 1 91 ? -14.345 3.393 -9.777 1.00 96.94 91 GLN A CA 1
ATOM 713 C C . GLN A 1 91 ? -14.096 2.172 -10.670 1.00 96.94 91 GLN A C 1
ATOM 715 O O . GLN A 1 91 ? -15.036 1.513 -11.105 1.00 96.94 91 GLN A O 1
ATOM 720 N N . ASN A 1 92 ? -12.829 1.847 -10.923 1.00 97.19 92 ASN A N 1
ATOM 721 C CA . ASN A 1 92 ? -12.435 0.718 -11.758 1.00 97.19 92 ASN A CA 1
ATOM 722 C C . ASN A 1 92 ? -12.346 -0.620 -11.005 1.00 97.19 92 ASN A C 1
ATOM 724 O O . ASN A 1 92 ? -11.935 -1.610 -11.616 1.00 97.19 92 ASN A O 1
ATOM 728 N N . LEU A 1 93 ? -12.694 -0.686 -9.710 1.00 97.69 93 LEU A N 1
ATOM 729 C CA . LEU A 1 93 ? -12.626 -1.919 -8.919 1.00 97.69 93 LEU A CA 1
ATOM 730 C C . LEU A 1 93 ? -13.596 -2.987 -9.467 1.00 97.69 93 LEU A C 1
ATOM 732 O O . LEU A 1 93 ? -14.807 -2.853 -9.300 1.00 97.69 93 LEU A O 1
ATOM 736 N N . PRO A 1 94 ? -13.104 -4.085 -10.072 1.00 97.12 94 PRO A N 1
ATOM 737 C CA . PRO A 1 94 ? -13.983 -5.077 -10.677 1.00 97.12 94 PRO A CA 1
ATOM 738 C C . PRO A 1 94 ? -14.586 -6.009 -9.619 1.00 97.12 94 PRO A C 1
ATOM 740 O O . PRO A 1 94 ? -13.924 -6.358 -8.634 1.00 97.12 94 PRO A O 1
ATOM 743 N N . ASP A 1 95 ? -15.788 -6.527 -9.886 1.00 97.12 95 ASP A N 1
ATOM 744 C CA . ASP A 1 95 ? -16.535 -7.397 -8.963 1.00 97.12 95 ASP A CA 1
ATOM 745 C C . ASP A 1 95 ? -15.729 -8.599 -8.468 1.00 97.12 95 ASP A C 1
ATOM 747 O O . ASP A 1 95 ? -15.761 -8.924 -7.286 1.00 97.12 95 ASP A O 1
ATOM 751 N N . ARG A 1 96 ? -14.920 -9.226 -9.330 1.00 96.62 96 ARG A N 1
ATOM 752 C CA . ARG A 1 96 ? -14.065 -10.361 -8.932 1.00 96.62 96 ARG A CA 1
ATOM 753 C C . ARG A 1 96 ? -13.058 -10.000 -7.830 1.00 96.62 96 ARG A C 1
ATOM 755 O O . ARG A 1 96 ? -12.720 -10.835 -6.997 1.00 96.62 96 ARG A O 1
ATOM 762 N N . ILE A 1 97 ? -12.537 -8.769 -7.844 1.00 97.69 97 ILE A N 1
ATOM 763 C CA . ILE A 1 97 ? -11.583 -8.291 -6.837 1.00 97.69 97 ILE A CA 1
ATOM 764 C C . ILE A 1 97 ? -12.346 -7.895 -5.578 1.00 97.69 97 ILE A C 1
ATOM 766 O O . ILE A 1 97 ? -11.912 -8.247 -4.484 1.00 97.69 97 ILE A O 1
ATOM 770 N N . ARG A 1 98 ? -13.506 -7.245 -5.722 1.00 97.81 98 ARG A N 1
ATOM 771 C CA . ARG A 1 98 ? -14.410 -6.958 -4.603 1.00 97.81 98 ARG A CA 1
ATOM 772 C C . ARG A 1 98 ? -14.809 -8.239 -3.867 1.00 97.81 98 ARG A C 1
ATOM 774 O O . ARG A 1 98 ? -14.669 -8.311 -2.652 1.00 97.81 98 ARG A O 1
ATOM 781 N N . GLN A 1 99 ? -15.210 -9.285 -4.583 1.00 97.62 99 GLN A N 1
ATOM 782 C CA . GLN A 1 99 ? -15.525 -10.601 -4.018 1.00 97.62 99 GLN A CA 1
ATOM 783 C C . GLN A 1 99 ? -14.321 -11.226 -3.305 1.00 97.62 99 GLN A C 1
ATOM 785 O O . GLN A 1 99 ? -14.468 -11.768 -2.214 1.00 97.62 99 GLN A O 1
ATOM 790 N N . TYR A 1 100 ? -13.119 -11.109 -3.873 1.00 97.12 100 TYR A N 1
ATOM 791 C CA . TYR A 1 100 ? -11.893 -11.559 -3.212 1.00 97.12 100 TYR A CA 1
ATOM 792 C C . TYR A 1 100 ? -11.617 -10.808 -1.896 1.00 97.12 100 TYR A C 1
ATOM 794 O O . TYR A 1 100 ? -11.237 -11.433 -0.905 1.00 97.12 100 TYR A O 1
ATOM 802 N N . LEU A 1 101 ? -11.814 -9.486 -1.860 1.00 97.75 101 LEU A N 1
ATOM 803 C CA . LEU A 1 101 ? -11.655 -8.677 -0.646 1.00 97.75 101 LEU A CA 1
ATOM 804 C C . LEU A 1 101 ? -12.705 -9.049 0.414 1.00 97.75 101 LEU A C 1
ATOM 806 O O . LEU A 1 101 ? -12.349 -9.265 1.572 1.00 97.75 101 LEU A O 1
ATOM 810 N N . ASN A 1 102 ? -13.958 -9.243 0.001 1.00 98.12 102 ASN A N 1
ATOM 811 C CA . ASN A 1 102 ? -15.038 -9.713 0.868 1.00 98.12 102 ASN A CA 1
ATOM 812 C C . ASN A 1 102 ? -14.756 -11.116 1.433 1.00 98.12 102 ASN A C 1
ATOM 814 O O . ASN A 1 102 ? -14.911 -11.345 2.630 1.00 98.12 102 ASN A O 1
ATOM 818 N N . ALA A 1 103 ? -14.234 -12.042 0.621 1.00 97.25 103 ALA A N 1
ATOM 819 C CA . ALA A 1 103 ? -13.803 -13.367 1.079 1.00 97.25 103 ALA A CA 1
ATOM 820 C C . ALA A 1 103 ? -12.636 -13.306 2.085 1.00 97.25 103 ALA A C 1
ATOM 822 O O . ALA A 1 103 ? -12.454 -14.217 2.890 1.00 97.25 103 ALA A O 1
ATOM 823 N N . ARG A 1 104 ? -11.854 -12.218 2.071 1.00 95.56 104 ARG A N 1
ATOM 824 C CA . ARG A 1 104 ? -10.811 -11.912 3.066 1.00 95.56 104 ARG A CA 1
ATOM 825 C C . ARG A 1 104 ? -11.366 -11.202 4.309 1.00 95.56 104 ARG A C 1
ATOM 827 O O . ARG A 1 104 ? -10.587 -10.855 5.191 1.00 95.56 104 ARG A O 1
ATOM 834 N N . GLY A 1 105 ? -12.683 -11.005 4.384 1.00 97.12 105 GLY A N 1
ATOM 835 C CA . GLY A 1 105 ? -13.390 -10.375 5.496 1.00 97.12 105 GLY A CA 1
ATOM 836 C C . GLY A 1 105 ? -13.399 -8.845 5.471 1.00 97.12 105 GLY A C 1
ATOM 837 O O . GLY A 1 105 ? -13.751 -8.250 6.486 1.00 97.12 105 GLY A O 1
ATOM 838 N N . ILE A 1 106 ? -13.016 -8.220 4.351 1.00 98.38 106 ILE A N 1
ATOM 839 C CA . ILE A 1 106 ? -13.075 -6.765 4.168 1.00 98.38 106 ILE A CA 1
ATOM 840 C C . ILE A 1 106 ? -14.446 -6.411 3.592 1.00 98.38 106 ILE A C 1
ATOM 842 O O . ILE A 1 106 ? -14.757 -6.832 2.481 1.00 98.38 106 ILE A O 1
ATOM 846 N N . THR A 1 107 ? -15.259 -5.673 4.343 1.00 98.38 107 THR A N 1
ATOM 847 C CA . THR A 1 107 ? -16.647 -5.369 3.962 1.00 98.38 107 THR A CA 1
ATOM 848 C C . THR A 1 107 ? -16.727 -4.254 2.919 1.00 98.38 107 THR A C 1
ATOM 850 O O . THR A 1 107 ? -15.842 -3.401 2.850 1.00 98.38 107 THR A O 1
ATOM 853 N N . ASP A 1 108 ? -17.807 -4.216 2.133 1.00 98.31 108 ASP A N 1
ATOM 854 C CA . ASP A 1 108 ? -18.018 -3.166 1.123 1.00 98.31 108 ASP A CA 1
ATOM 855 C C . ASP A 1 108 ? -17.959 -1.729 1.682 1.00 98.31 108 ASP A C 1
ATOM 857 O O . ASP A 1 108 ? -17.272 -0.913 1.067 1.00 98.31 108 ASP A O 1
ATOM 861 N N . PRO A 1 109 ? -18.525 -1.411 2.869 1.00 98.31 109 PRO A N 1
ATOM 862 C CA . PRO A 1 109 ? -18.346 -0.093 3.476 1.00 98.31 109 PRO A CA 1
ATOM 863 C C . PRO A 1 109 ? -16.876 0.274 3.707 1.00 98.31 109 PRO A C 1
ATOM 865 O O . PRO A 1 109 ? -16.482 1.399 3.436 1.00 98.31 109 PRO A O 1
ATOM 868 N N . ILE A 1 110 ? -16.038 -0.679 4.133 1.00 97.88 110 ILE A N 1
ATOM 869 C CA . ILE A 1 110 ? -14.598 -0.449 4.329 1.00 97.88 110 ILE A CA 1
ATOM 870 C C . ILE A 1 110 ? -13.862 -0.335 2.988 1.00 97.88 110 ILE A C 1
ATOM 872 O O . ILE A 1 110 ? -12.915 0.442 2.866 1.00 97.88 110 ILE A O 1
ATOM 876 N N . ILE A 1 111 ? -14.279 -1.087 1.966 1.00 98.31 111 ILE A N 1
ATOM 877 C CA . ILE A 1 111 ? -13.747 -0.954 0.600 1.00 98.31 111 ILE A CA 1
ATOM 878 C C . ILE A 1 111 ? -13.982 0.470 0.078 1.00 98.31 111 ILE A C 1
ATOM 880 O O . ILE A 1 111 ? -13.066 1.063 -0.493 1.00 98.31 111 ILE A O 1
ATOM 884 N N . GLU A 1 112 ? -15.182 1.008 0.294 1.00 98.00 112 GLU A N 1
ATOM 885 C CA . GLU A 1 112 ? -15.597 2.342 -0.149 1.00 98.00 112 GLU A CA 1
ATOM 886 C C . GLU A 1 112 ? -14.953 3.457 0.682 1.00 98.00 112 GLU A C 1
ATOM 888 O O . GLU A 1 112 ? -14.342 4.361 0.113 1.00 98.00 112 GLU A O 1
ATOM 893 N N . GLU A 1 113 ? -15.016 3.360 2.012 1.00 96.00 113 GLU A N 1
ATOM 894 C CA . GLU A 1 113 ? -14.445 4.335 2.950 1.00 96.00 113 GLU A CA 1
ATOM 895 C C . GLU A 1 113 ? -12.949 4.549 2.699 1.00 96.00 113 GLU A C 1
ATOM 897 O O . GLU A 1 113 ? -12.484 5.683 2.611 1.00 96.00 113 GLU A O 1
ATOM 902 N N . TYR A 1 114 ? -12.197 3.462 2.494 1.00 96.81 114 TYR A N 1
ATOM 903 C CA . TYR A 1 114 ? -10.754 3.519 2.245 1.00 96.81 114 TYR A CA 1
ATOM 904 C C . TYR A 1 114 ? -10.381 3.544 0.757 1.00 96.81 114 TYR A C 1
ATOM 906 O O . TYR A 1 114 ? -9.205 3.364 0.424 1.00 96.81 114 TYR A O 1
ATOM 914 N N . ARG A 1 115 ? -11.359 3.761 -0.137 1.00 97.88 115 ARG A N 1
ATOM 915 C CA . ARG A 1 115 ? -11.186 3.917 -1.593 1.00 97.88 115 ARG A CA 1
ATOM 916 C C . ARG A 1 115 ? -10.287 2.847 -2.217 1.00 97.88 115 ARG A C 1
ATOM 918 O O . ARG A 1 115 ? -9.363 3.145 -2.983 1.00 97.88 115 ARG A O 1
ATOM 925 N N . LEU A 1 116 ? -10.519 1.582 -1.861 1.00 98.38 116 LEU A N 1
ATOM 926 C CA . LEU A 1 116 ? -9.784 0.482 -2.479 1.00 98.38 116 LEU A CA 1
ATOM 927 C C . LEU A 1 116 ? -10.164 0.390 -3.953 1.00 98.38 116 LEU A C 1
ATOM 929 O O . LEU A 1 116 ? -11.332 0.477 -4.317 1.00 98.38 116 LEU A O 1
ATOM 933 N N . GLY A 1 117 ? -9.165 0.190 -4.804 1.00 98.19 117 GLY A N 1
ATOM 934 C CA . GLY A 1 117 ? -9.351 0.318 -6.242 1.00 98.19 117 GLY A CA 1
ATOM 935 C C . GLY A 1 117 ? -8.583 -0.704 -7.059 1.00 98.19 117 GLY A C 1
ATOM 936 O O . GLY A 1 117 ? -7.979 -1.654 -6.545 1.00 98.19 117 GLY A O 1
ATOM 937 N N . TRP A 1 118 ? -8.606 -0.491 -8.365 1.00 98.00 118 TRP A N 1
ATOM 938 C CA . TRP A 1 118 ? -7.956 -1.322 -9.356 1.00 98.00 118 TRP A CA 1
ATOM 939 C C . TRP A 1 118 ? -7.324 -0.456 -10.441 1.00 98.00 118 TRP A C 1
ATOM 941 O O . TRP A 1 118 ? -8.000 0.332 -11.096 1.00 98.00 118 TRP A O 1
ATOM 951 N N . GLY A 1 119 ? -6.017 -0.611 -10.651 1.00 96.06 119 GLY A N 1
ATOM 952 C CA . GLY A 1 119 ? -5.283 0.228 -11.596 1.00 96.06 119 GLY A CA 1
ATOM 953 C C . GLY A 1 119 ? -4.052 -0.448 -12.181 1.00 96.06 119 GLY A C 1
ATOM 954 O O . GLY A 1 119 ? -3.543 -1.444 -11.650 1.00 96.06 119 GLY A O 1
ATOM 955 N N . LYS A 1 120 ? -3.571 0.081 -13.310 1.00 94.31 120 LYS A N 1
ATOM 956 C CA . LYS A 1 120 ? -2.415 -0.456 -14.033 1.00 94.31 120 LYS A CA 1
ATOM 957 C C . LYS A 1 120 ? -1.160 0.362 -13.730 1.00 94.31 120 LYS A C 1
ATOM 959 O O . LYS A 1 120 ? -1.056 1.514 -14.125 1.00 94.31 120 LYS A O 1
ATOM 964 N N . PHE A 1 121 ? -0.183 -0.277 -13.093 1.00 93.69 121 PHE A N 1
ATOM 965 C CA . PHE A 1 121 ? 1.082 0.330 -12.679 1.00 93.69 121 PHE A CA 1
ATOM 966 C C . PHE A 1 121 ? 2.248 -0.605 -12.973 1.00 93.69 121 PHE A C 1
ATOM 968 O O . PHE A 1 121 ? 2.163 -1.824 -12.774 1.00 93.69 121 PHE A O 1
ATOM 975 N N . TYR A 1 122 ? 3.365 -0.053 -13.435 1.00 90.75 122 TYR A N 1
ATOM 976 C CA . TYR A 1 122 ? 4.550 -0.804 -13.840 1.00 90.75 122 TYR A CA 1
ATOM 977 C C . TYR A 1 122 ? 4.210 -1.929 -14.832 1.00 90.75 122 TYR A C 1
ATOM 979 O O . TYR A 1 122 ? 4.726 -3.049 -14.743 1.00 90.75 122 TYR A O 1
ATOM 987 N N . GLY A 1 123 ? 3.281 -1.640 -15.750 1.00 88.19 123 GLY A N 1
ATOM 988 C CA . GLY A 1 123 ? 2.824 -2.555 -16.795 1.00 88.19 123 GLY A CA 1
ATOM 989 C C . GLY A 1 123 ? 1.924 -3.707 -16.332 1.00 88.19 123 GLY A C 1
ATOM 990 O O . GLY A 1 123 ? 1.697 -4.629 -17.113 1.00 88.19 123 GLY A O 1
ATOM 991 N N . ARG A 1 124 ? 1.411 -3.696 -15.095 1.00 90.44 124 ARG A N 1
ATOM 992 C CA . ARG A 1 124 ? 0.543 -4.756 -14.548 1.00 90.44 124 ARG A CA 1
ATOM 993 C C . ARG A 1 124 ? -0.652 -4.167 -13.818 1.00 90.44 124 ARG A C 1
ATOM 995 O O . ARG A 1 124 ? -0.567 -3.043 -13.346 1.00 90.44 124 ARG A O 1
ATOM 1002 N N . TRP A 1 125 ? -1.725 -4.937 -13.703 1.00 93.31 125 TRP A N 1
ATOM 1003 C CA . TRP A 1 125 ? -2.875 -4.552 -12.895 1.00 93.31 125 TRP A CA 1
ATOM 1004 C C . TRP A 1 125 ? -2.682 -4.913 -11.419 1.00 93.31 125 TRP A C 1
ATOM 1006 O O . TRP A 1 125 ? -2.115 -5.963 -11.098 1.00 93.31 125 TRP A O 1
ATOM 1016 N N . TRP A 1 126 ? -3.146 -4.033 -10.538 1.00 96.38 126 TRP A N 1
ATOM 1017 C CA . TRP A 1 126 ? -2.976 -4.124 -9.093 1.00 96.38 126 TRP A CA 1
ATOM 1018 C C . TRP A 1 126 ? -4.240 -3.693 -8.370 1.00 96.38 126 TRP A C 1
ATOM 1020 O O . TRP A 1 126 ? -4.910 -2.753 -8.793 1.00 96.38 126 TRP A O 1
ATOM 1030 N N . ILE A 1 127 ? -4.481 -4.320 -7.221 1.00 97.94 127 ILE A N 1
ATOM 1031 C CA . ILE A 1 127 ? -5.379 -3.772 -6.210 1.00 97.94 127 ILE A CA 1
ATOM 1032 C C . ILE A 1 127 ? -4.655 -2.579 -5.587 1.00 97.94 127 ILE A C 1
ATOM 1034 O O . ILE A 1 127 ?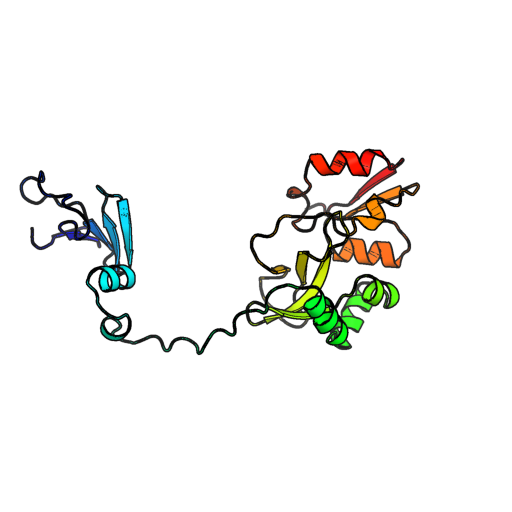 -3.509 -2.721 -5.135 1.00 97.94 127 ILE A O 1
ATOM 1038 N N . T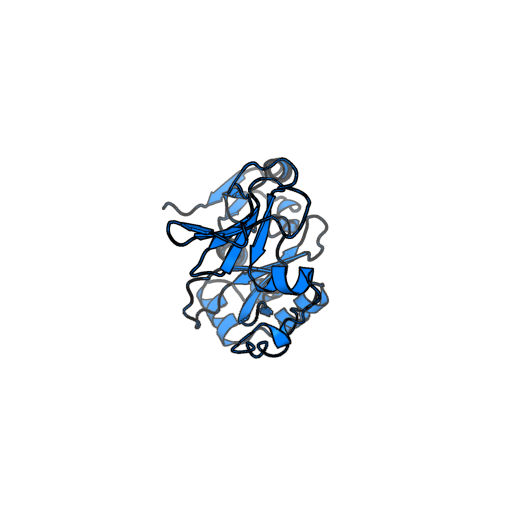HR A 1 128 ? -5.296 -1.418 -5.583 1.00 98.25 128 THR A N 1
ATOM 1039 C CA . THR A 1 128 ? -4.746 -0.177 -5.042 1.00 98.25 128 THR A CA 1
ATOM 1040 C C . THR A 1 128 ? -5.293 0.073 -3.648 1.00 98.25 128 THR A C 1
ATOM 1042 O O . THR A 1 128 ? -6.499 0.034 -3.428 1.00 98.25 128 THR A O 1
ATOM 1045 N N . ILE A 1 129 ? -4.391 0.348 -2.712 1.00 98.12 129 ILE A N 1
ATOM 1046 C CA . ILE A 1 129 ? -4.711 0.807 -1.364 1.00 98.12 129 ILE A CA 1
ATOM 1047 C C . ILE A 1 129 ? -4.110 2.215 -1.243 1.00 98.12 129 ILE A C 1
ATOM 1049 O O . ILE A 1 129 ? -2.876 2.320 -1.178 1.00 98.12 129 ILE A O 1
ATOM 1053 N N . PRO A 1 130 ? -4.918 3.286 -1.317 1.00 97.75 130 PRO A N 1
ATOM 1054 C CA . PRO A 1 130 ? -4.422 4.652 -1.200 1.00 97.75 130 PRO A CA 1
ATOM 1055 C C . PRO A 1 130 ? -3.949 4.934 0.223 1.00 97.75 130 PRO A C 1
ATOM 1057 O O . PRO A 1 130 ? -4.564 4.505 1.197 1.00 97.75 130 PRO A O 1
ATOM 1060 N N . ILE A 1 131 ? -2.826 5.638 0.327 1.00 97.06 131 ILE A N 1
ATOM 1061 C CA . ILE A 1 131 ? -2.208 6.020 1.591 1.00 97.06 131 ILE A CA 1
ATOM 1062 C C . ILE A 1 131 ? -2.176 7.535 1.692 1.00 97.06 131 ILE A C 1
ATOM 1064 O O . ILE A 1 131 ? -1.702 8.211 0.774 1.00 97.06 131 ILE A O 1
ATOM 1068 N N . GLU A 1 132 ? -2.626 8.028 2.837 1.00 95.38 132 GLU A N 1
ATOM 1069 C CA . GLU A 1 132 ? -2.577 9.433 3.215 1.00 95.38 132 GLU A CA 1
ATOM 1070 C C . GLU A 1 132 ? -1.351 9.738 4.085 1.00 95.38 132 GLU A C 1
ATOM 1072 O O . GLU A 1 132 ? -0.809 8.864 4.775 1.00 95.38 132 GLU A O 1
ATOM 1077 N N . ASP A 1 133 ? -0.892 10.982 4.039 1.00 93.69 133 ASP A N 1
ATOM 1078 C CA . ASP A 1 133 ? 0.016 11.529 5.039 1.00 93.69 133 ASP A CA 1
ATOM 1079 C C . ASP A 1 133 ? -0.738 11.982 6.301 1.00 93.69 133 ASP A C 1
ATOM 1081 O O . ASP A 1 133 ? -1.940 11.771 6.455 1.00 93.69 133 ASP A O 1
ATOM 1085 N N . ILE A 1 134 ? -0.003 12.558 7.253 1.00 90.38 134 ILE A N 1
ATOM 1086 C CA . ILE A 1 134 ? -0.564 13.007 8.533 1.00 90.38 134 ILE A CA 1
ATOM 1087 C C . ILE A 1 134 ? -1.571 14.157 8.385 1.00 90.38 134 ILE A C 1
ATOM 1089 O O . ILE A 1 134 ? -2.388 14.361 9.284 1.00 90.38 134 ILE A O 1
ATOM 1093 N N . ASP A 1 135 ? -1.515 14.877 7.264 1.00 90.69 135 ASP A N 1
ATOM 1094 C CA . ASP A 1 135 ? -2.377 16.013 6.948 1.00 90.69 135 ASP A CA 1
ATOM 1095 C C . ASP A 1 135 ? -3.619 15.578 6.141 1.00 90.69 135 ASP A C 1
ATOM 1097 O O . ASP A 1 135 ? -4.453 16.413 5.794 1.00 90.69 135 ASP A O 1
ATOM 1101 N N . GLY A 1 136 ? -3.763 14.275 5.857 1.00 90.56 136 GLY A N 1
ATOM 1102 C CA . GLY A 1 136 ? -4.891 13.702 5.116 1.00 90.56 136 GLY A CA 1
ATOM 1103 C C . GLY A 1 136 ? -4.745 13.773 3.594 1.00 90.56 136 GLY A C 1
ATOM 1104 O O . GLY A 1 136 ? -5.711 13.540 2.869 1.00 90.56 136 GLY A O 1
ATOM 1105 N N . ASN A 1 137 ? -3.557 14.092 3.068 1.00 93.94 137 ASN A N 1
ATOM 1106 C CA . ASN A 1 137 ? -3.334 14.127 1.624 1.00 93.94 137 ASN A CA 1
ATOM 1107 C C . ASN A 1 137 ? -2.926 12.749 1.112 1.00 93.94 137 ASN A C 1
ATOM 1109 O O . ASN A 1 137 ? -1.993 12.140 1.638 1.00 93.94 137 ASN A O 1
ATOM 1113 N N . PHE A 1 138 ? -3.541 12.275 0.025 1.00 95.81 138 PHE A N 1
ATOM 1114 C CA . PHE A 1 138 ? -3.049 11.077 -0.655 1.00 95.81 138 PHE A CA 1
ATOM 1115 C C . PHE A 1 138 ? -1.638 11.301 -1.190 1.00 95.81 138 PHE A C 1
ATOM 1117 O O . PHE A 1 138 ? -1.391 12.242 -1.944 1.00 95.81 138 PHE A O 1
ATOM 1124 N N . VAL A 1 139 ? -0.733 10.380 -0.865 1.00 95.31 139 VAL A N 1
ATOM 1125 C CA . VAL A 1 139 ? 0.690 10.482 -1.221 1.00 95.31 139 VAL A CA 1
ATOM 1126 C C . VAL A 1 139 ? 1.203 9.316 -2.063 1.00 95.31 139 VAL A C 1
ATOM 1128 O O . VAL A 1 139 ? 2.157 9.491 -2.821 1.00 95.31 139 VAL A O 1
ATOM 1131 N N . PHE A 1 140 ? 0.614 8.122 -1.942 1.00 96.94 140 PHE A N 1
ATOM 1132 C CA . PHE A 1 140 ? 0.963 6.963 -2.772 1.00 96.94 140 PHE A CA 1
ATOM 1133 C C . PHE A 1 140 ? -0.064 5.828 -2.666 1.00 96.94 140 PHE A C 1
ATOM 1135 O O . PHE A 1 140 ? -0.915 5.808 -1.781 1.00 96.94 140 PHE A O 1
ATOM 1142 N N . PHE A 1 141 ? 0.075 4.820 -3.529 1.00 98.06 141 PHE A N 1
ATOM 1143 C CA . PHE A 1 141 ? -0.581 3.525 -3.395 1.00 98.06 141 PHE A CA 1
ATOM 1144 C C . PHE A 1 141 ? 0.347 2.464 -2.819 1.00 98.06 141 PHE A C 1
ATOM 1146 O O . PHE A 1 141 ? 1.488 2.271 -3.262 1.00 98.06 141 PHE A O 1
ATOM 1153 N N . LYS A 1 142 ? -0.207 1.649 -1.927 1.00 96.94 142 LYS A N 1
ATOM 1154 C CA . LYS A 1 142 ? 0.240 0.271 -1.753 1.00 96.94 142 LYS A CA 1
ATOM 1155 C C . LYS A 1 142 ? -0.461 -0.600 -2.780 1.00 96.94 142 LYS A C 1
ATOM 1157 O O . LYS A 1 142 ? -1.681 -0.615 -2.886 1.00 96.94 142 LYS A O 1
ATOM 1162 N N . LEU A 1 143 ? 0.339 -1.328 -3.550 1.00 96.31 143 LEU A N 1
ATOM 1163 C CA . LEU A 1 143 ? -0.139 -2.193 -4.616 1.00 96.31 143 LEU A CA 1
ATOM 1164 C C . LEU A 1 143 ? -0.128 -3.640 -4.140 1.00 96.31 143 LEU A C 1
ATOM 1166 O O . LEU A 1 143 ? 0.922 -4.160 -3.738 1.00 96.31 143 LEU A O 1
ATOM 1170 N N . ARG A 1 144 ? -1.280 -4.305 -4.217 1.00 94.94 144 ARG A N 1
ATOM 1171 C CA . ARG A 1 144 ? -1.433 -5.732 -3.923 1.00 94.94 144 ARG A CA 1
ATOM 1172 C C . ARG A 1 144 ? -1.725 -6.505 -5.202 1.00 94.94 144 ARG A C 1
ATOM 1174 O O . ARG A 1 144 ? -2.443 -6.046 -6.086 1.00 94.94 144 ARG A O 1
ATOM 1181 N N . ARG A 1 145 ? -1.072 -7.659 -5.323 1.00 92.62 145 ARG A N 1
ATOM 1182 C CA . ARG A 1 145 ? -1.155 -8.516 -6.507 1.00 92.62 145 ARG A CA 1
ATOM 1183 C C . ARG A 1 145 ? -2.589 -8.994 -6.718 1.00 92.62 145 ARG A C 1
ATOM 1185 O O . ARG A 1 145 ? -3.263 -9.355 -5.756 1.00 92.62 145 ARG A O 1
ATOM 1192 N N . ASP A 1 146 ? -2.980 -9.081 -7.982 1.00 90.69 146 ASP A N 1
ATOM 1193 C CA . ASP A 1 146 ? -4.145 -9.852 -8.402 1.00 90.69 146 ASP A CA 1
ATOM 1194 C C . ASP A 1 146 ? -4.061 -11.301 -7.874 1.00 90.69 146 ASP A C 1
ATOM 1196 O O . ASP A 1 146 ? -3.047 -11.970 -8.118 1.00 90.69 146 ASP A O 1
ATOM 1200 N N . PRO A 1 147 ? -5.077 -11.823 -7.167 1.00 86.75 147 PRO A N 1
ATOM 1201 C CA . PRO A 1 147 ? -5.093 -13.226 -6.759 1.00 86.75 147 PRO A CA 1
ATOM 1202 C C . PRO A 1 147 ? -5.008 -14.199 -7.946 1.00 86.75 147 PRO A C 1
ATOM 1204 O O . PRO A 1 147 ? -4.441 -15.276 -7.782 1.00 86.75 147 PRO A O 1
ATOM 1207 N N . ALA A 1 148 ? -5.490 -13.817 -9.135 1.00 85.25 148 ALA A N 1
ATOM 1208 C CA . ALA A 1 148 ? -5.488 -14.664 -10.331 1.00 85.25 148 ALA A CA 1
ATOM 1209 C C . ALA A 1 148 ? -4.124 -14.748 -11.043 1.00 85.25 148 ALA A C 1
ATOM 1211 O O . ALA A 1 148 ? -3.946 -15.557 -11.951 1.00 85.25 148 ALA A O 1
ATOM 1212 N N . VAL A 1 149 ? -3.153 -13.910 -10.665 1.00 83.38 149 VAL A N 1
ATOM 1213 C CA . VAL A 1 149 ? -1.859 -13.819 -11.349 1.00 83.38 149 VAL A CA 1
ATOM 1214 C C . VAL A 1 149 ? -0.772 -14.475 -10.505 1.00 83.38 149 VAL A C 1
ATOM 1216 O O . VAL A 1 149 ? -0.370 -13.952 -9.459 1.00 83.38 149 VAL A O 1
ATOM 1219 N N . ASP A 1 150 ? -0.230 -15.593 -10.988 1.00 75.44 150 ASP A N 1
ATOM 1220 C CA . ASP A 1 150 ? 0.892 -16.247 -10.323 1.00 75.44 150 ASP A CA 1
ATOM 1221 C C . ASP A 1 150 ? 2.218 -15.550 -10.655 1.00 75.44 150 ASP A C 1
ATOM 1223 O O . ASP A 1 150 ? 2.821 -15.714 -11.715 1.00 75.44 150 ASP A O 1
ATOM 1227 N N . THR A 1 151 ? 2.668 -14.694 -9.738 1.00 75.56 151 THR A N 1
ATOM 1228 C CA . THR A 1 151 ? 4.001 -14.088 -9.811 1.00 75.56 151 THR A CA 1
ATOM 1229 C C . THR A 1 151 ? 4.651 -14.028 -8.438 1.00 75.56 151 THR A C 1
ATOM 1231 O O . THR A 1 151 ? 3.988 -13.774 -7.429 1.00 75.56 151 THR A O 1
ATOM 1234 N N . LYS A 1 152 ? 5.985 -14.136 -8.399 1.00 75.56 152 LYS A N 1
ATOM 1235 C CA . LYS A 1 152 ? 6.770 -14.003 -7.158 1.00 75.56 152 LYS A CA 1
ATOM 1236 C C . LYS A 1 152 ? 6.579 -12.649 -6.450 1.00 75.56 152 LYS A C 1
ATOM 1238 O O . LYS A 1 152 ? 6.801 -12.551 -5.246 1.00 75.56 152 LYS A O 1
ATOM 1243 N N . LYS A 1 153 ? 6.160 -11.594 -7.162 1.00 77.00 153 LYS A N 1
ATOM 1244 C CA . LYS A 1 153 ? 6.042 -10.235 -6.611 1.00 77.00 153 LYS A CA 1
ATOM 1245 C C . LYS A 1 153 ? 4.617 -9.951 -6.125 1.00 77.00 153 LYS A C 1
ATOM 1247 O O . LYS A 1 153 ? 3.751 -9.579 -6.906 1.00 77.00 153 LYS A O 1
ATOM 1252 N N . LYS A 1 154 ? 4.394 -10.114 -4.818 1.00 85.00 154 LYS A N 1
ATOM 1253 C CA . LYS A 1 154 ? 3.063 -10.015 -4.185 1.00 85.00 154 LYS A CA 1
ATOM 1254 C C . LYS A 1 154 ? 2.626 -8.590 -3.803 1.00 85.00 154 LYS A C 1
ATOM 1256 O O . LYS A 1 154 ? 1.431 -8.338 -3.667 1.00 85.00 154 LYS A O 1
ATOM 1261 N N . LYS A 1 155 ? 3.577 -7.674 -3.588 1.00 91.81 155 LYS A N 1
ATOM 1262 C CA . LYS A 1 155 ? 3.321 -6.302 -3.115 1.00 91.81 155 LYS A CA 1
ATOM 1263 C C . LYS A 1 155 ? 4.310 -5.300 -3.701 1.00 91.81 155 LYS A C 1
ATOM 1265 O O . LYS A 1 155 ? 5.472 -5.653 -3.915 1.00 91.81 155 LYS A O 1
ATOM 1270 N N . MET A 1 156 ? 3.864 -4.068 -3.936 1.00 93.38 156 MET A N 1
ATOM 1271 C CA . MET A 1 156 ? 4.700 -2.935 -4.358 1.00 93.38 156 MET A CA 1
ATOM 1272 C C . MET A 1 156 ? 4.185 -1.608 -3.783 1.00 93.38 156 MET A C 1
ATOM 1274 O O . MET A 1 156 ? 3.157 -1.574 -3.112 1.00 93.38 156 MET A O 1
ATOM 1278 N N . THR A 1 157 ? 4.919 -0.530 -4.052 1.00 95.69 157 THR A N 1
ATOM 1279 C CA . THR A 1 157 ? 4.533 0.852 -3.746 1.00 95.69 157 THR A CA 1
ATOM 1280 C C . THR A 1 157 ? 4.578 1.663 -5.043 1.00 95.69 157 THR A C 1
ATOM 1282 O O . THR A 1 157 ? 5.481 1.433 -5.856 1.00 95.69 157 THR A O 1
ATOM 1285 N N . TYR A 1 158 ? 3.613 2.566 -5.236 1.00 95.44 158 TYR A N 1
ATOM 1286 C CA . TYR A 1 158 ? 3.543 3.492 -6.367 1.00 95.44 158 TYR A CA 1
ATOM 1287 C C . TYR A 1 158 ? 3.238 4.923 -5.899 1.00 95.44 158 TYR A C 1
ATOM 1289 O O . TYR A 1 158 ? 2.200 5.099 -5.275 1.00 95.44 158 TYR A O 1
ATOM 1297 N N . PRO A 1 159 ? 4.047 5.940 -6.238 1.00 94.75 159 PRO A N 1
ATOM 1298 C CA . PRO A 1 159 ? 5.300 5.839 -6.979 1.00 94.75 159 PRO A CA 1
ATOM 1299 C C . PRO A 1 159 ? 6.428 5.227 -6.123 1.00 94.75 159 PRO A C 1
ATOM 1301 O O . PRO A 1 159 ? 6.283 4.977 -4.926 1.00 94.75 159 PRO A O 1
ATOM 1304 N N . LYS A 1 160 ? 7.576 4.932 -6.744 1.00 90.50 160 LYS A N 1
ATOM 1305 C CA . LYS A 1 160 ? 8.774 4.470 -6.018 1.00 90.50 160 LYS A CA 1
ATOM 1306 C C . LYS A 1 160 ? 9.442 5.643 -5.303 1.00 90.50 160 LYS A C 1
ATOM 1308 O O . LYS A 1 160 ? 9.402 6.760 -5.797 1.00 90.50 160 LYS A O 1
ATOM 1313 N N . GLY A 1 161 ? 10.139 5.354 -4.204 1.00 87.12 161 GLY A N 1
ATOM 1314 C CA . GLY A 1 161 ? 10.942 6.348 -3.479 1.00 87.12 161 GLY A CA 1
ATOM 1315 C C . GLY A 1 161 ? 10.151 7.206 -2.491 1.00 87.12 161 GLY A C 1
ATOM 1316 O O . GLY A 1 161 ? 10.727 8.090 -1.867 1.00 87.12 161 GLY A O 1
ATOM 1317 N N . VAL A 1 162 ? 8.857 6.931 -2.320 1.00 90.06 162 VAL A N 1
ATOM 1318 C CA . VAL A 1 162 ? 8.028 7.578 -1.299 1.00 90.06 162 VAL A CA 1
ATOM 1319 C C . VAL A 1 162 ? 8.396 7.094 0.100 1.00 90.06 162 VAL A C 1
ATOM 1321 O O . VAL A 1 162 ? 8.835 5.957 0.294 1.00 90.06 162 VAL A O 1
ATOM 1324 N N . GLN A 1 163 ? 8.214 7.970 1.083 1.00 89.38 163 GLN A N 1
ATOM 1325 C CA . GLN A 1 163 ? 8.466 7.633 2.477 1.00 89.38 163 GLN A CA 1
ATOM 1326 C C . GLN A 1 163 ? 7.321 6.805 3.059 1.00 89.38 163 GLN A C 1
ATOM 1328 O O . GLN A 1 163 ? 6.157 6.993 2.710 1.00 89.38 163 GLN A O 1
ATOM 1333 N N . ALA A 1 164 ? 7.654 5.900 3.981 1.00 91.19 164 ALA A N 1
ATOM 1334 C CA . ALA A 1 164 ? 6.645 5.169 4.732 1.00 91.19 164 ALA A CA 1
ATOM 1335 C C . ALA A 1 164 ? 5.766 6.124 5.549 1.00 91.19 164 ALA A C 1
ATOM 1337 O O . ALA A 1 164 ? 6.269 7.095 6.113 1.00 91.19 164 ALA A O 1
ATOM 1338 N N . GLN A 1 165 ? 4.483 5.782 5.625 1.00 93.81 165 GLN A N 1
ATOM 1339 C CA . GLN A 1 165 ? 3.445 6.405 6.449 1.00 93.81 165 GLN A CA 1
ATOM 1340 C C . GLN A 1 165 ? 2.800 5.361 7.367 1.00 93.81 165 GLN A C 1
ATOM 1342 O O . GLN A 1 165 ? 2.890 4.153 7.081 1.00 93.81 165 GLN A O 1
ATOM 1347 N N . ILE A 1 166 ? 2.124 5.823 8.423 1.00 93.19 166 ILE A N 1
ATOM 1348 C CA . ILE A 1 166 ? 1.099 5.023 9.094 1.00 93.19 166 ILE A CA 1
ATOM 1349 C C . ILE A 1 166 ? -0.119 4.985 8.175 1.00 93.19 166 ILE A C 1
ATOM 1351 O O . ILE A 1 166 ? -0.560 6.014 7.676 1.00 93.19 166 ILE A O 1
ATOM 1355 N N . TYR A 1 167 ? -0.650 3.794 7.930 1.00 94.31 167 TYR A N 1
ATOM 1356 C CA . TYR A 1 167 ? -1.924 3.662 7.253 1.00 94.31 167 TYR A CA 1
ATOM 1357 C C . TYR A 1 167 ? -3.050 3.978 8.240 1.00 94.31 167 TYR A C 1
ATOM 1359 O O . TYR A 1 167 ? -3.209 3.257 9.228 1.00 94.31 167 TYR A O 1
ATOM 1367 N N . ASP A 1 168 ? -3.789 5.042 7.916 1.00 90.75 168 ASP A N 1
ATOM 1368 C CA . ASP A 1 168 ? -4.852 5.683 8.694 1.00 90.75 168 ASP A CA 1
ATOM 1369 C C . ASP A 1 168 ? -4.362 6.550 9.870 1.00 90.75 168 ASP A C 1
ATOM 1371 O O . ASP A 1 168 ? -4.504 6.224 11.052 1.00 90.75 168 ASP A O 1
ATOM 1375 N N . TRP A 1 169 ? -3.782 7.703 9.524 1.00 91.69 169 TRP A N 1
ATOM 1376 C CA . TRP A 1 169 ? -3.436 8.750 10.485 1.00 91.69 169 TRP A CA 1
ATOM 1377 C C . TRP A 1 169 ? -4.658 9.339 11.199 1.00 91.69 169 TRP A C 1
ATOM 1379 O O . TRP A 1 169 ? -4.528 9.773 12.345 1.00 91.69 169 TRP A O 1
ATOM 1389 N N . GLN A 1 170 ? -5.835 9.310 10.571 1.00 88.25 170 GLN A N 1
ATOM 1390 C CA . GLN A 1 170 ? -7.071 9.812 11.161 1.00 88.25 170 GLN A CA 1
ATOM 1391 C C . GLN A 1 170 ? -7.480 8.974 12.377 1.00 88.25 170 GLN A C 1
ATOM 1393 O O . GLN A 1 170 ? -7.772 9.539 13.432 1.00 88.25 170 GLN A O 1
ATOM 1398 N N . THR A 1 171 ? -7.406 7.641 12.288 1.00 88.81 171 THR A N 1
ATOM 1399 C CA . THR A 1 171 ? -7.596 6.766 13.456 1.00 88.81 171 THR A CA 1
ATOM 1400 C C . THR A 1 171 ? -6.605 7.124 14.555 1.00 88.81 171 THR A C 1
ATOM 1402 O O . THR A 1 171 ? -7.019 7.320 15.688 1.00 88.81 171 THR A O 1
ATOM 1405 N N . VAL A 1 172 ? -5.314 7.304 14.249 1.00 86.88 172 VAL A N 1
ATOM 1406 C CA . VAL A 1 172 ? -4.305 7.671 15.266 1.00 86.88 172 VAL A CA 1
ATOM 1407 C C . VAL A 1 172 ? -4.666 8.966 16.007 1.00 86.88 172 VAL A C 1
ATOM 1409 O O . VAL A 1 172 ? -4.409 9.069 17.210 1.00 86.88 172 VAL A O 1
ATOM 1412 N N . GLN A 1 173 ? -5.249 9.942 15.306 1.00 84.62 173 GLN A N 1
ATOM 1413 C CA . GLN A 1 173 ? -5.671 11.225 15.871 1.00 84.62 173 GLN A CA 1
ATOM 1414 C C . GLN A 1 173 ? -6.971 11.116 16.688 1.00 84.62 173 GLN A C 1
ATOM 1416 O O . GLN A 1 173 ? -7.100 11.797 17.708 1.00 84.62 173 GLN A O 1
ATOM 1421 N N . ASN A 1 174 ? -7.888 10.227 16.300 1.00 84.38 174 ASN A N 1
ATOM 1422 C CA . ASN A 1 174 ? -9.167 9.973 16.968 1.00 84.38 174 ASN A CA 1
ATOM 1423 C C . ASN A 1 174 ? -9.031 8.891 18.046 1.00 84.38 174 ASN A C 1
ATOM 1425 O O . ASN A 1 174 ? -9.483 7.755 17.895 1.00 84.38 174 ASN A O 1
ATOM 1429 N N . VAL A 1 175 ? -8.376 9.263 19.146 1.00 77.25 175 VAL A N 1
ATOM 1430 C CA . VAL A 1 175 ? -8.039 8.352 20.244 1.00 77.25 175 VAL A CA 1
ATOM 1431 C C . VAL A 1 175 ? -9.289 7.701 20.838 1.00 77.25 175 VAL A C 1
ATOM 1433 O O . VAL A 1 175 ? -10.194 8.380 21.321 1.00 77.25 175 VAL A O 1
ATOM 1436 N N . ALA A 1 176 ? -9.285 6.371 20.868 1.00 79.06 176 ALA A N 1
ATOM 1437 C CA . ALA A 1 176 ? -10.233 5.557 21.618 1.00 79.06 176 ALA A CA 1
ATOM 1438 C C . ALA A 1 176 ? -9.501 4.777 22.728 1.00 79.06 176 ALA A C 1
ATOM 1440 O O . ALA A 1 176 ? -8.362 5.074 23.081 1.00 79.06 176 ALA A O 1
ATOM 1441 N N . HIS A 1 177 ? -10.154 3.771 23.311 1.00 85.19 177 HIS A N 1
ATOM 1442 C CA . HIS A 1 177 ? -9.576 3.008 24.420 1.00 85.19 177 HIS A CA 1
ATOM 1443 C C . HIS A 1 177 ? -8.460 2.040 23.985 1.00 85.19 177 HIS A C 1
ATOM 1445 O O . HIS A 1 177 ? -7.493 1.851 24.721 1.00 85.19 177 HIS A O 1
ATOM 1451 N N . LYS A 1 178 ? -8.594 1.394 22.815 1.00 90.12 178 LYS A N 1
ATOM 1452 C CA . LYS A 1 178 ? -7.683 0.333 22.346 1.00 90.12 178 LYS A CA 1
ATOM 1453 C C . LYS A 1 178 ? -7.320 0.512 20.878 1.00 90.12 178 LYS A C 1
ATOM 1455 O O . LYS A 1 178 ? -8.221 0.645 20.053 1.00 90.12 178 LYS A O 1
ATOM 1460 N N . LEU A 1 179 ? -6.029 0.433 20.566 1.00 92.88 179 LEU A N 1
ATOM 1461 C CA . LEU A 1 179 ? -5.507 0.436 19.200 1.00 92.88 179 LEU A CA 1
ATOM 1462 C C . LEU A 1 179 ? -4.755 -0.856 18.901 1.00 92.88 179 LEU A C 1
ATOM 1464 O O . LEU A 1 179 ? -3.946 -1.311 19.711 1.00 92.88 179 LEU A O 1
ATOM 1468 N N . VAL A 1 180 ? -4.958 -1.404 17.703 1.00 93.00 180 VAL A N 1
ATOM 1469 C CA . VAL A 1 180 ? -4.153 -2.516 17.189 1.00 93.00 180 VAL A CA 1
ATOM 1470 C C . VAL A 1 180 ? -3.171 -2.024 16.125 1.00 93.00 180 VAL A C 1
ATOM 1472 O O . VAL A 1 180 ? -3.558 -1.420 15.128 1.00 93.00 180 VAL A O 1
ATOM 1475 N N . VAL A 1 181 ? -1.886 -2.318 16.302 1.00 92.12 181 VAL A N 1
ATOM 1476 C CA . VAL A 1 181 ? -0.849 -2.134 15.282 1.00 92.12 181 VAL A CA 1
ATOM 1477 C C . VAL A 1 181 ? -0.638 -3.465 14.565 1.00 92.12 181 VAL A C 1
ATOM 1479 O O . VAL A 1 181 ? -0.179 -4.435 15.166 1.00 92.12 181 VAL A O 1
ATOM 1482 N N . CYS A 1 182 ? -0.990 -3.508 13.283 1.00 91.12 182 CYS A N 1
ATOM 1483 C CA . CYS A 1 182 ? -0.926 -4.700 12.437 1.00 91.12 182 CYS A CA 1
ATOM 1484 C C . CYS A 1 182 ? 0.366 -4.750 11.617 1.00 91.12 182 CYS A C 1
ATOM 1486 O O . CYS A 1 182 ? 0.972 -3.715 11.319 1.00 91.12 182 CYS A O 1
ATOM 1488 N N . GLU A 1 183 ? 0.733 -5.938 11.137 1.00 87.75 183 GLU A N 1
ATOM 1489 C CA . GLU A 1 183 ? 1.867 -6.108 10.223 1.00 87.75 183 GLU A CA 1
ATOM 1490 C C . GLU A 1 183 ? 1.599 -5.555 8.813 1.00 87.75 183 GLU A C 1
ATOM 1492 O O . GLU A 1 183 ? 2.512 -5.014 8.176 1.00 87.75 183 GLU A O 1
ATOM 1497 N N . GLY A 1 184 ? 0.369 -5.701 8.311 1.00 90.19 184 GLY A N 1
ATOM 1498 C CA . GLY A 1 184 ? 0.030 -5.377 6.930 1.00 90.19 184 GLY A CA 1
ATOM 1499 C C . GLY A 1 184 ? -1.298 -4.651 6.743 1.00 90.19 184 GLY A C 1
ATOM 1500 O O . GLY A 1 184 ? -2.185 -4.648 7.594 1.00 90.19 184 GLY A O 1
ATOM 1501 N N . GLU A 1 185 ? -1.443 -4.043 5.563 1.00 94.62 185 GLU A N 1
ATOM 1502 C CA . GLU A 1 185 ? -2.597 -3.202 5.226 1.00 94.62 185 GLU A CA 1
ATOM 1503 C C . GLU A 1 185 ? -3.908 -3.998 5.156 1.00 94.62 185 GLU A C 1
ATOM 1505 O O . GLU A 1 185 ? -4.953 -3.483 5.538 1.00 94.62 185 GLU A O 1
ATOM 1510 N N . LEU A 1 186 ? -3.868 -5.262 4.714 1.00 94.12 186 LEU A N 1
ATOM 1511 C CA . LEU A 1 186 ? -5.075 -6.095 4.631 1.00 94.12 186 LEU A CA 1
ATOM 1512 C C . LEU A 1 186 ? -5.558 -6.576 6.007 1.00 94.12 186 LEU A C 1
ATOM 1514 O O . LEU A 1 186 ? -6.765 -6.665 6.208 1.00 94.12 186 LEU A O 1
ATOM 1518 N N . ASP A 1 187 ? -4.650 -6.841 6.949 1.00 93.69 187 ASP A N 1
ATOM 1519 C CA . ASP A 1 187 ? -5.020 -7.251 8.313 1.00 93.69 187 ASP A CA 1
ATOM 1520 C C . ASP A 1 187 ? -5.687 -6.085 9.044 1.00 93.69 187 ASP A C 1
ATOM 1522 O O . ASP A 1 187 ? -6.719 -6.243 9.693 1.00 93.69 187 ASP A O 1
ATOM 1526 N N . ARG A 1 188 ? -5.154 -4.877 8.834 1.00 94.75 188 ARG A N 1
ATOM 1527 C CA . ARG A 1 188 ? -5.759 -3.637 9.314 1.00 94.75 188 ARG A CA 1
ATOM 1528 C C . ARG A 1 188 ? -7.171 -3.436 8.754 1.00 94.75 188 ARG A C 1
ATOM 1530 O O . ARG A 1 188 ? -8.089 -3.163 9.517 1.00 94.75 188 ARG A O 1
ATOM 1537 N N . LEU A 1 189 ? -7.366 -3.594 7.442 1.00 96.94 189 LEU A N 1
ATOM 1538 C CA . LEU A 1 189 ? -8.687 -3.444 6.805 1.00 96.94 189 LEU A CA 1
ATOM 1539 C C . LEU A 1 189 ? -9.705 -4.477 7.315 1.00 96.94 189 LEU A C 1
ATOM 1541 O O . LEU A 1 189 ? -10.879 -4.153 7.500 1.00 96.94 189 LEU A O 1
ATOM 1545 N N . LEU A 1 190 ? -9.257 -5.704 7.592 1.00 96.69 190 LEU A N 1
ATOM 1546 C CA . LEU A 1 190 ? -10.081 -6.728 8.232 1.00 96.69 190 LEU A CA 1
ATOM 1547 C C . LEU A 1 190 ? -10.525 -6.298 9.638 1.00 96.69 190 LEU A C 1
ATOM 1549 O O . LEU A 1 190 ? -11.704 -6.417 9.960 1.00 96.69 190 LEU A O 1
ATOM 1553 N N . LEU A 1 191 ? -9.615 -5.784 10.471 1.00 95.31 191 LEU A N 1
ATOM 1554 C CA . LEU A 1 191 ? -9.962 -5.321 11.820 1.00 95.31 191 LEU A CA 1
ATOM 1555 C C . LEU A 1 191 ? -10.942 -4.147 11.797 1.00 95.31 191 LEU A C 1
ATOM 1557 O O . LEU A 1 191 ? -11.919 -4.160 12.547 1.00 95.31 191 LEU A O 1
ATOM 1561 N N . MET A 1 192 ? -10.766 -3.200 10.874 1.00 95.69 192 MET A N 1
ATOM 1562 C CA . MET A 1 192 ? -11.742 -2.123 10.681 1.00 95.69 192 MET A CA 1
ATOM 1563 C C . MET A 1 192 ? -13.115 -2.653 10.276 1.00 95.69 192 MET A C 1
ATOM 1565 O O . MET A 1 192 ? -14.127 -2.201 10.799 1.00 95.69 192 MET A O 1
ATOM 1569 N N . SER A 1 193 ? -13.157 -3.688 9.434 1.00 96.81 193 SER A N 1
ATOM 1570 C CA . SER A 1 193 ? -14.405 -4.372 9.062 1.00 96.81 193 SER A CA 1
ATOM 1571 C C . SER A 1 193 ? -15.092 -5.067 10.245 1.00 96.81 193 SER A C 1
ATOM 1573 O O . SER A 1 193 ? -16.251 -5.466 10.146 1.00 96.81 193 SER A O 1
ATOM 1575 N N . LYS A 1 194 ? -14.392 -5.219 11.376 1.00 95.62 194 LYS A N 1
ATOM 1576 C CA . LYS A 1 194 ? -14.917 -5.715 12.656 1.00 95.62 194 LYS A CA 1
ATOM 1577 C C . LYS A 1 194 ? -15.149 -4.603 13.686 1.00 95.62 194 LYS A C 1
ATOM 1579 O O . LYS A 1 194 ? -15.469 -4.915 14.828 1.00 95.62 194 LYS A O 1
ATOM 1584 N N . GLY A 1 195 ? -14.986 -3.335 13.307 1.00 93.38 195 GLY A N 1
ATOM 1585 C CA . GLY A 1 195 ? -15.109 -2.191 14.214 1.00 93.38 195 GLY A CA 1
ATOM 1586 C C . GLY A 1 195 ? -13.970 -2.086 15.232 1.00 93.38 195 GLY A C 1
ATOM 1587 O O . GLY A 1 195 ? -14.150 -1.480 16.285 1.00 93.38 195 GLY A O 1
ATOM 1588 N N . ILE A 1 196 ? -12.815 -2.698 14.955 1.00 93.12 196 ILE A N 1
ATOM 1589 C CA . ILE A 1 196 ? -11.640 -2.663 15.830 1.00 93.12 196 ILE A CA 1
ATOM 1590 C C . ILE A 1 196 ? -10.663 -1.613 15.282 1.00 93.12 196 ILE A C 1
ATOM 1592 O O . ILE A 1 196 ? -10.127 -1.824 14.192 1.00 93.12 196 ILE A O 1
ATOM 1596 N N . PRO A 1 197 ? -10.391 -0.515 16.018 1.00 93.44 197 PRO A N 1
ATOM 1597 C CA . PRO A 1 197 ? -9.439 0.503 15.588 1.00 93.44 197 PRO A CA 1
ATOM 1598 C C . PRO A 1 197 ? -8.053 -0.096 15.345 1.00 93.44 197 PRO A C 1
ATOM 1600 O O . PRO A 1 197 ? -7.449 -0.694 16.244 1.00 93.44 197 PRO A O 1
ATOM 1603 N N . ALA A 1 198 ? -7.544 0.064 14.123 1.00 93.88 198 ALA A N 1
ATOM 1604 C CA . ALA A 1 198 ? -6.293 -0.551 13.715 1.00 93.88 198 ALA A CA 1
ATOM 1605 C C . ALA A 1 198 ? -5.489 0.307 12.732 1.00 93.88 198 ALA A C 1
ATOM 1607 O O . ALA A 1 198 ? -6.033 0.916 11.809 1.00 93.88 198 ALA A O 1
ATOM 1608 N N . VAL A 1 199 ? -4.165 0.278 12.891 1.00 94.12 199 VAL A N 1
ATOM 1609 C CA . VAL A 1 199 ? -3.186 0.956 12.028 1.00 94.12 199 VAL A CA 1
ATOM 1610 C C . VAL A 1 199 ? -2.058 0.007 11.622 1.00 94.12 199 VAL A C 1
ATOM 1612 O O . VAL A 1 199 ? -1.858 -1.044 12.227 1.00 94.12 199 VAL A O 1
ATOM 1615 N N . THR A 1 200 ? -1.282 0.364 10.600 1.00 93.00 200 THR A N 1
ATOM 1616 C CA . THR A 1 200 ? -0.063 -0.376 10.221 1.00 93.00 200 THR A CA 1
ATOM 1617 C C . THR A 1 200 ? 0.963 0.534 9.550 1.00 93.00 200 THR A C 1
ATOM 1619 O O . THR A 1 200 ? 0.612 1.577 9.008 1.00 93.00 200 THR A O 1
ATOM 1622 N N . SER A 1 201 ? 2.239 0.148 9.536 1.00 92.06 201 SER A N 1
ATOM 1623 C CA . SER A 1 201 ? 3.261 0.822 8.729 1.00 92.06 201 SER A CA 1
ATOM 1624 C C . SER A 1 201 ? 3.271 0.297 7.290 1.00 92.06 201 SER A C 1
ATOM 1626 O O . SER A 1 201 ? 3.467 -0.893 7.041 1.00 92.06 201 SER A O 1
ATOM 1628 N N . THR A 1 202 ? 3.194 1.200 6.321 1.00 85.94 202 THR A N 1
ATOM 1629 C CA . THR A 1 202 ? 3.066 0.890 4.879 1.00 85.94 202 THR A CA 1
ATOM 1630 C C . THR A 1 202 ? 4.293 0.246 4.211 1.00 85.94 202 THR A C 1
ATOM 1632 O O . THR A 1 202 ? 4.258 -0.112 3.032 1.00 85.94 202 THR A O 1
ATOM 1635 N N . HIS A 1 203 ? 5.414 0.072 4.915 1.00 82.25 203 HIS A N 1
ATOM 1636 C CA . HIS A 1 203 ? 6.621 -0.583 4.386 1.00 82.25 203 HIS A CA 1
ATOM 1637 C C . HIS A 1 203 ? 7.079 -1.773 5.251 1.00 82.25 203 HIS A C 1
ATOM 1639 O O . HIS A 1 203 ? 8.229 -2.205 5.169 1.00 82.25 203 HIS A O 1
ATOM 1645 N N . GLY A 1 204 ? 6.141 -2.363 6.003 1.00 67.19 204 GLY A N 1
ATOM 1646 C CA . GLY A 1 204 ? 6.356 -3.518 6.880 1.00 67.19 204 GLY A CA 1
ATOM 1647 C C . GLY A 1 204 ? 6.920 -3.138 8.249 1.00 67.19 204 GLY A C 1
ATOM 1648 O O . GLY A 1 204 ? 7.395 -2.021 8.433 1.00 67.19 204 GLY A O 1
ATOM 1649 N N . ALA A 1 205 ? 6.902 -4.077 9.196 1.00 61.34 205 ALA A N 1
ATOM 1650 C CA . ALA A 1 205 ? 7.172 -3.816 10.616 1.00 61.34 205 ALA A CA 1
ATOM 1651 C C . ALA A 1 205 ? 8.498 -3.078 10.905 1.00 61.34 205 ALA A C 1
ATOM 1653 O O . ALA A 1 205 ? 8.543 -2.197 11.757 1.00 61.34 205 ALA A O 1
ATOM 1654 N N . MET A 1 206 ? 9.563 -3.354 10.140 1.00 67.94 206 MET A N 1
ATOM 1655 C CA . MET A 1 206 ? 10.867 -2.681 10.295 1.00 67.94 206 MET A CA 1
ATOM 1656 C C . MET A 1 206 ? 10.880 -1.212 9.838 1.00 67.94 206 MET A C 1
ATOM 1658 O O . MET A 1 206 ? 11.863 -0.510 10.057 1.00 67.94 206 MET A O 1
ATOM 1662 N N . SER A 1 207 ? 9.820 -0.746 9.175 1.00 71.81 207 SER A N 1
ATOM 1663 C CA . SER A 1 207 ? 9.671 0.641 8.721 1.00 71.81 207 SER A CA 1
ATOM 1664 C C . SER A 1 207 ? 8.923 1.531 9.714 1.00 71.81 207 SER A C 1
ATOM 1666 O O . SER A 1 207 ? 8.719 2.713 9.431 1.00 71.81 207 SER A O 1
ATOM 1668 N N . PHE A 1 208 ? 8.506 0.981 10.860 1.00 79.19 208 PHE A N 1
ATOM 1669 C CA . PHE A 1 208 ? 7.844 1.748 11.903 1.00 79.19 208 PHE A CA 1
ATOM 1670 C C . PHE A 1 208 ? 8.832 2.737 12.529 1.00 79.19 208 PHE A C 1
ATOM 1672 O O . PHE A 1 208 ? 9.806 2.345 13.177 1.00 79.19 208 PHE A O 1
ATOM 1679 N N . LYS A 1 209 ? 8.607 4.034 12.309 1.00 83.06 209 LYS A N 1
ATOM 1680 C CA . LYS A 1 209 ? 9.555 5.066 12.725 1.00 83.06 209 LYS A CA 1
ATOM 1681 C C . LYS A 1 209 ? 9.387 5.416 14.205 1.00 83.06 209 LYS A C 1
ATOM 1683 O O . LYS A 1 209 ? 8.270 5.489 14.715 1.00 83.06 209 LYS A O 1
ATOM 1688 N N . LYS A 1 210 ? 10.492 5.680 14.911 1.00 84.12 210 LYS A N 1
ATOM 1689 C CA . LYS A 1 210 ? 10.461 5.993 16.354 1.00 84.12 210 LYS A CA 1
ATOM 1690 C C . LYS A 1 210 ? 9.654 7.260 16.642 1.00 84.12 210 LYS A C 1
ATOM 1692 O O . LYS A 1 210 ? 8.946 7.321 17.644 1.00 84.12 210 LYS A O 1
ATOM 1697 N N . GLU A 1 211 ? 9.703 8.247 15.750 1.00 85.75 211 GLU A N 1
ATOM 1698 C CA . GLU A 1 211 ? 8.922 9.476 15.873 1.00 85.75 211 GLU A CA 1
ATOM 1699 C C . GLU A 1 211 ? 7.409 9.250 15.829 1.00 85.75 211 GLU A C 1
ATOM 1701 O O . GLU A 1 211 ? 6.667 10.137 16.238 1.00 85.75 211 GLU A O 1
ATOM 1706 N N . TRP A 1 212 ? 6.935 8.091 15.366 1.00 88.38 212 TRP A N 1
ATOM 1707 C CA . TRP A 1 212 ? 5.511 7.776 15.334 1.00 88.38 212 TRP A CA 1
ATOM 1708 C C . TRP A 1 212 ? 4.958 7.360 16.692 1.00 88.38 212 TRP A C 1
ATOM 1710 O O . TRP A 1 212 ? 3.784 7.585 16.978 1.00 88.38 212 TRP A O 1
ATOM 1720 N N . VAL A 1 213 ? 5.817 6.832 17.567 1.00 85.94 213 VAL A N 1
ATOM 1721 C CA . VAL A 1 213 ? 5.439 6.385 18.915 1.00 85.94 213 VAL A CA 1
ATOM 1722 C C . VAL A 1 213 ? 4.793 7.518 19.715 1.00 85.94 213 VAL A C 1
ATOM 1724 O O . VAL A 1 213 ? 3.834 7.276 20.440 1.00 85.94 213 VAL A O 1
ATOM 1727 N N . LYS A 1 214 ? 5.235 8.770 19.524 1.00 88.12 214 LYS A N 1
ATOM 1728 C CA . LYS A 1 214 ? 4.665 9.942 20.213 1.00 88.12 214 LYS A CA 1
ATOM 1729 C C . LYS A 1 214 ? 3.174 10.157 19.921 1.00 88.12 214 LYS A C 1
ATOM 1731 O O . LYS A 1 214 ? 2.468 10.722 20.747 1.00 88.12 214 LYS A O 1
ATOM 1736 N N . TYR A 1 215 ? 2.688 9.713 18.758 1.00 86.50 215 TYR A N 1
ATOM 1737 C CA . TYR A 1 215 ? 1.266 9.796 18.418 1.00 86.50 215 TYR A CA 1
ATOM 1738 C C . TYR A 1 215 ? 0.468 8.648 19.045 1.00 86.50 215 TYR A C 1
ATOM 1740 O O . TYR A 1 215 ? -0.694 8.835 19.391 1.00 86.50 215 TYR A O 1
ATOM 1748 N N . LEU A 1 216 ? 1.104 7.492 19.260 1.00 85.69 216 LEU A N 1
ATOM 1749 C CA . LEU A 1 216 ? 0.478 6.329 19.891 1.00 85.69 216 LEU A CA 1
ATOM 1750 C C . LEU A 1 216 ? 0.422 6.428 21.420 1.00 85.69 216 LEU A C 1
ATOM 1752 O O . LEU A 1 216 ? -0.454 5.828 22.024 1.00 85.69 216 LEU A O 1
ATOM 1756 N N . GLN A 1 217 ? 1.295 7.221 22.049 1.00 84.69 217 GLN A N 1
ATOM 1757 C CA . GLN A 1 217 ? 1.321 7.429 23.509 1.00 84.69 217 GLN A CA 1
ATOM 1758 C C . GLN A 1 217 ? 0.007 7.958 24.098 1.00 84.69 217 GLN A C 1
ATOM 1760 O O . GLN A 1 217 ? -0.208 7.853 25.301 1.00 84.69 217 GLN A O 1
ATOM 1765 N N . LYS A 1 218 ? -0.860 8.543 23.267 1.00 85.06 218 LYS A N 1
ATOM 1766 C CA . LYS A 1 218 ? -2.177 9.028 23.690 1.00 85.06 218 LYS A CA 1
ATOM 1767 C C . LYS A 1 218 ? -3.180 7.895 23.928 1.00 85.06 218 LYS A C 1
ATOM 1769 O O . LYS A 1 218 ? -4.192 8.124 24.579 1.00 85.06 218 LYS A O 1
ATOM 1774 N N . TRP A 1 219 ? -2.917 6.705 23.393 1.00 88.00 219 TRP A N 1
ATOM 1775 C CA . TRP A 1 219 ? -3.802 5.554 23.504 1.00 88.00 219 TRP A CA 1
ATOM 1776 C C . TRP A 1 219 ? -3.562 4.803 24.820 1.00 88.00 219 TRP A C 1
ATOM 1778 O O . TRP A 1 219 ? -2.414 4.448 25.095 1.00 88.00 219 TRP A O 1
ATOM 1788 N N . PRO A 1 220 ? -4.615 4.517 25.613 1.00 83.44 220 PRO A N 1
ATOM 1789 C CA . PRO A 1 220 ? -4.479 3.785 26.875 1.00 83.44 220 PRO A CA 1
ATOM 1790 C C . PRO A 1 220 ? -3.902 2.377 26.700 1.00 83.44 220 PRO A C 1
ATOM 1792 O O . PRO A 1 220 ? -3.064 1.945 27.487 1.00 83.44 220 PRO A O 1
ATOM 1795 N N . GLU A 1 221 ? -4.329 1.668 25.653 1.00 88.50 221 GLU A N 1
ATOM 1796 C CA . GLU A 1 221 ? -3.846 0.328 25.327 1.00 88.50 221 GLU A CA 1
ATOM 1797 C C . GLU A 1 221 ? -3.468 0.223 23.845 1.00 88.50 221 GLU A C 1
ATOM 1799 O O . GLU A 1 221 ? -4.271 0.529 22.957 1.00 88.50 221 GLU A O 1
ATOM 1804 N N . VAL A 1 222 ? -2.258 -0.276 23.577 1.00 86.00 222 VAL A N 1
ATOM 1805 C CA . VAL A 1 222 ? -1.760 -0.552 22.224 1.00 86.00 222 VAL A CA 1
ATOM 1806 C C . VAL A 1 222 ? -1.339 -2.016 22.127 1.00 86.00 222 VAL A C 1
ATOM 1808 O O . VAL A 1 222 ? -0.432 -2.459 22.830 1.00 86.00 222 VAL A O 1
ATOM 1811 N N . TYR A 1 223 ? -1.982 -2.761 21.231 1.00 88.06 223 TYR A N 1
ATOM 1812 C CA . TYR A 1 223 ? -1.682 -4.164 20.945 1.00 88.06 223 TYR A CA 1
ATOM 1813 C C . TYR A 1 223 ? -0.886 -4.265 19.647 1.00 88.06 223 TYR A C 1
ATOM 1815 O O . TYR A 1 223 ? -1.225 -3.609 18.666 1.00 88.06 223 TYR A O 1
ATOM 1823 N N . VAL A 1 224 ? 0.150 -5.103 19.612 1.00 86.06 224 VAL A N 1
ATOM 1824 C CA . VAL A 1 224 ? 0.975 -5.303 18.411 1.00 86.06 224 VAL A CA 1
ATOM 1825 C C . VAL A 1 224 ? 0.781 -6.726 17.898 1.00 86.06 224 VAL A C 1
ATOM 1827 O O . VAL A 1 224 ? 1.152 -7.683 18.572 1.00 86.06 224 VAL A O 1
ATOM 1830 N N . GLY A 1 225 ? 0.202 -6.857 16.705 1.00 77.69 225 GLY A N 1
ATOM 1831 C CA . GLY A 1 225 ? 0.049 -8.127 15.999 1.00 77.69 225 GLY A CA 1
ATOM 1832 C C . GLY A 1 225 ? 1.129 -8.287 14.931 1.00 77.69 225 GLY A C 1
ATOM 1833 O O . GLY A 1 225 ? 1.192 -7.489 13.996 1.00 77.69 225 GLY A O 1
ATOM 1834 N N . TYR A 1 226 ? 1.966 -9.316 15.063 1.00 73.31 226 TYR A N 1
ATOM 1835 C CA . TYR A 1 226 ? 3.004 -9.680 14.095 1.00 73.31 226 TYR A CA 1
ATOM 1836 C C . TYR A 1 226 ? 2.922 -11.175 13.767 1.00 73.31 226 TYR A C 1
ATOM 1838 O O . TYR A 1 226 ? 2.586 -11.977 14.642 1.00 73.31 226 TYR A O 1
ATOM 1846 N N . GLU A 1 227 ? 3.228 -11.566 12.526 1.00 65.06 227 GLU A N 1
ATOM 1847 C CA . GLU A 1 227 ? 3.369 -12.981 12.180 1.00 65.06 227 GLU A CA 1
ATOM 1848 C C . GLU A 1 227 ? 4.587 -13.574 12.913 1.00 65.06 227 GLU A C 1
ATOM 1850 O O . GLU A 1 227 ? 5.714 -13.078 12.796 1.00 65.06 227 GLU A O 1
ATOM 1855 N N . GLN A 1 228 ? 4.375 -14.656 13.669 1.00 53.22 228 GLN A N 1
ATOM 1856 C CA . GLN A 1 228 ? 5.475 -15.516 14.107 1.00 53.22 228 GLN A CA 1
ATOM 1857 C C . GLN A 1 228 ? 5.955 -16.320 12.896 1.00 53.22 228 GLN A C 1
ATOM 1859 O O . GLN A 1 228 ? 5.169 -17.037 12.277 1.00 53.22 228 GLN A O 1
ATOM 1864 N N . ARG A 1 229 ? 7.227 -16.145 12.534 1.00 49.12 229 ARG A N 1
ATOM 1865 C CA . ARG A 1 229 ? 7.884 -16.911 11.469 1.00 49.12 229 ARG A CA 1
ATOM 1866 C C . ARG A 1 229 ? 8.373 -18.261 11.956 1.00 49.12 229 ARG A C 1
ATOM 1868 O O . ARG A 1 229 ? 8.831 -18.314 13.117 1.00 49.12 229 ARG A O 1
#

pLDDT: mean 86.67, std 12.15, range [43.56, 98.38]

Organism: NCBI:txid412755

InterPro domains:
  IPR036977 DNA Primase, CHC2-type zinc finger [G3DSA:3.90.580.10] (1-64)

Radius of gyration: 26.34 Å; chains: 1; bounding box: 74×33×62 Å